Protein AF-W2FUE9-F1 (afdb_monomer)

Mean predicted aligned error: 12.78 Å

pLDDT: mean 76.01, std 13.63, range [38.78, 93.0]

Foldseek 3Di:
DVLLLQLLLVLLLVVLVVDDPVVLVVLLVVVVVVLVVVVVVVVVVVVVVVVVVVVVVVVVVVVDDPPPDDPDDDDDVDPPDDPVVVVVVVVVVVVVVVVVVVVVVLLVVLVVVDPDDPPPDDDCPDPVCVVVVPDDPPDDDCPVVVLVVLLVVVVVVVVPPDDVVLVVLVVVLVVLVVVLDQQCDDVPDQRPPNDDPPDPVVVCSVVVSSVSSVVVLVVVLSVLSVVLSSCVVSVHDDDDLDARSGPCCSVVVSVQSSNLSSSCSNNVNPSVSVVPVVSVVRD

Secondary structure (DSSP, 8-state):
-HHHHHHHHHHHHHHHTTS-HHHHHHHHHHHHHHHHHHHHHHHHHHHHHHHHHHHHHHHHHHS--TT---S-----SS----HHHHHHHHHHHHHHHHHHHHHHHHHHHHHTTSPPP---PPPTT-TTTGGGG---TT---THHHHHHHHHHHHHHHHT-S--HHHHHHHHHHHHHHHHHHHHH--TTS--TT-PPTT-HHHHHHHHHHHHHHHHHHHHHHHHHHHHHHHHHHTT----TT-----HHHHHHHHHHHHHHHHHHHHHT--THHHHHHHHHHH-

Sequence (283 aa):
MEPTTLIGTVFGVMLNHIFPNWLILVLLVTLLSFITYKTILKGNTIQDKEDNLKLALIKSTLKGGPNGGGRGRKWSIYRRFDVEVAARRWLNKTRRRRRVRLIREEDEADFLTLPPLNDRKPTSSDPLLQDQNKRQFGTFSSDDGKQAQRCSAIERREARVFPFEYLWPLALSWLLILVQSILRGGHGAPSAIGIKCNSSTYWLLTLLPLAVPISVSLWMGYRLRLLNRIKVQGNYPFVEGDIHWIKRRVLMFPAVCTTAGVAAGLLGIGGGMVKGPIMLEAG

Structure (mmCIF, N/CA/C/O backbone):
data_AF-W2FUE9-F1
#
_entry.id   AF-W2FUE9-F1
#
loop_
_atom_site.group_PDB
_atom_site.id
_atom_site.type_symbol
_atom_site.label_atom_id
_atom_site.label_alt_id
_atom_site.label_comp_id
_atom_site.label_asym_id
_atom_site.label_entity_id
_atom_site.label_seq_id
_atom_site.pdbx_PDB_ins_code
_atom_site.Cartn_x
_atom_site.Cartn_y
_atom_site.Cartn_z
_atom_site.occupancy
_atom_site.B_iso_or_equiv
_atom_site.auth_seq_id
_atom_site.auth_comp_id
_atom_site.auth_asym_id
_atom_site.auth_atom_id
_atom_site.pdbx_PDB_model_num
ATOM 1 N N . MET A 1 1 ? -1.029 -1.980 -6.017 1.00 70.12 1 MET A N 1
ATOM 2 C CA . MET A 1 1 ? 0.327 -2.159 -5.447 1.00 70.12 1 MET A CA 1
ATOM 3 C C . MET A 1 1 ? 1.199 -3.087 -6.291 1.00 70.12 1 MET A C 1
ATOM 5 O O . MET A 1 1 ? 2.403 -2.890 -6.327 1.00 70.12 1 MET A O 1
ATOM 9 N N . GLU A 1 2 ? 0.622 -4.044 -7.024 1.00 77.06 2 GLU A N 1
ATOM 10 C CA . GLU A 1 2 ? 1.352 -4.861 -8.010 1.00 77.06 2 GLU A CA 1
ATOM 11 C C . GLU A 1 2 ? 2.194 -4.083 -9.047 1.00 77.06 2 GLU A C 1
ATOM 13 O O . GLU A 1 2 ? 3.382 -4.387 -9.173 1.00 77.06 2 GLU A O 1
ATOM 18 N N . PRO A 1 3 ? 1.679 -3.044 -9.741 1.00 78.69 3 PRO A N 1
ATOM 19 C CA . PRO A 1 3 ? 2.462 -2.357 -10.777 1.00 78.69 3 PRO A CA 1
ATOM 20 C C . PRO A 1 3 ? 3.723 -1.663 -10.237 1.00 78.69 3 PRO A C 1
ATOM 22 O O . PRO A 1 3 ? 4.760 -1.646 -10.892 1.00 78.69 3 PRO A O 1
ATOM 25 N N . THR A 1 4 ? 3.672 -1.130 -9.017 1.00 81.44 4 THR A N 1
ATOM 26 C CA . THR A 1 4 ? 4.792 -0.401 -8.400 1.00 81.44 4 THR A CA 1
ATOM 27 C C . THR A 1 4 ? 5.875 -1.344 -7.894 1.00 81.44 4 THR A C 1
ATOM 29 O O . THR A 1 4 ? 7.060 -1.032 -7.973 1.00 81.44 4 THR A O 1
ATOM 32 N N . THR A 1 5 ? 5.492 -2.542 -7.448 1.00 83.06 5 THR A N 1
ATOM 33 C CA . THR A 1 5 ? 6.478 -3.576 -7.121 1.00 83.06 5 THR A CA 1
ATOM 34 C C . THR A 1 5 ? 7.179 -4.134 -8.337 1.00 83.06 5 THR A C 1
ATOM 36 O O . THR A 1 5 ? 8.369 -4.394 -8.238 1.00 83.06 5 THR A O 1
ATOM 39 N N . LEU A 1 6 ? 6.488 -4.261 -9.476 1.00 81.06 6 LEU A N 1
ATOM 40 C CA . LEU A 1 6 ? 7.115 -4.711 -10.719 1.00 81.06 6 LEU A CA 1
ATOM 41 C C . LEU A 1 6 ? 8.229 -3.751 -11.149 1.00 81.06 6 LEU A C 1
ATOM 43 O O . LEU A 1 6 ? 9.346 -4.193 -11.412 1.00 81.06 6 LEU A O 1
ATOM 47 N N . ILE A 1 7 ? 7.966 -2.440 -11.111 1.00 83.19 7 ILE A N 1
ATOM 48 C CA . ILE A 1 7 ? 8.989 -1.411 -11.361 1.00 83.19 7 ILE A CA 1
ATOM 49 C C . ILE A 1 7 ? 10.184 -1.610 -10.431 1.00 83.19 7 ILE A C 1
ATOM 51 O O . ILE A 1 7 ? 11.318 -1.693 -10.896 1.00 83.19 7 ILE A O 1
ATOM 55 N N . GLY A 1 8 ? 9.927 -1.740 -9.126 1.00 82.69 8 GLY A N 1
ATOM 56 C CA . GLY A 1 8 ? 10.981 -1.991 -8.150 1.00 82.69 8 GLY A CA 1
ATOM 57 C C . GLY A 1 8 ? 11.795 -3.238 -8.491 1.00 82.69 8 GLY A C 1
ATOM 58 O O . GLY A 1 8 ? 13.017 -3.170 -8.532 1.00 82.69 8 GLY A O 1
ATOM 59 N N . THR A 1 9 ? 11.140 -4.356 -8.811 1.00 83.69 9 THR A N 1
ATOM 60 C CA . THR A 1 9 ? 11.832 -5.613 -9.133 1.00 83.69 9 THR A CA 1
ATOM 61 C C . THR A 1 9 ? 12.699 -5.506 -10.379 1.00 83.69 9 THR A C 1
ATOM 63 O O . THR A 1 9 ? 13.816 -6.011 -10.359 1.00 83.69 9 THR A O 1
ATOM 66 N N . VAL A 1 10 ? 12.254 -4.794 -11.421 1.00 81.75 10 VAL A N 1
ATOM 67 C CA . VAL A 1 10 ? 13.063 -4.569 -12.631 1.00 81.75 10 VAL A CA 1
ATOM 68 C C . VAL A 1 10 ? 14.346 -3.813 -12.280 1.00 81.75 10 VAL A C 1
ATOM 70 O O . VAL A 1 10 ? 15.433 -4.233 -12.673 1.00 81.75 10 VAL A O 1
ATOM 73 N N . PHE A 1 11 ? 14.246 -2.748 -11.479 1.00 83.88 11 PHE A N 1
ATOM 74 C CA . PHE A 1 11 ? 15.421 -2.024 -10.985 1.00 83.88 11 PHE A CA 1
ATOM 75 C C . PHE A 1 11 ? 16.307 -2.886 -10.073 1.00 83.88 11 PHE A C 1
ATOM 77 O O . PHE A 1 11 ? 17.529 -2.849 -10.199 1.00 83.88 11 PHE A O 1
ATOM 84 N N . GLY A 1 12 ? 15.714 -3.685 -9.184 1.00 82.94 12 GLY A N 1
ATOM 85 C CA . GLY A 1 12 ? 16.436 -4.588 -8.284 1.00 82.94 12 GLY A CA 1
ATOM 86 C C . GLY A 1 12 ? 17.249 -5.648 -9.026 1.00 82.94 12 GLY A C 1
ATOM 87 O O . GLY A 1 12 ? 18.416 -5.861 -8.707 1.00 82.94 12 GLY A O 1
ATOM 88 N N . VAL A 1 13 ? 16.670 -6.249 -10.067 1.00 79.31 13 VAL A N 1
ATOM 89 C CA . VAL A 1 13 ? 17.364 -7.216 -10.931 1.00 79.31 13 VAL A CA 1
ATOM 90 C C . VAL A 1 13 ? 18.509 -6.543 -11.693 1.00 79.31 13 VAL A C 1
ATOM 92 O O . VAL A 1 13 ? 19.591 -7.112 -11.798 1.00 79.31 13 VAL A O 1
ATOM 95 N N . MET A 1 14 ? 18.333 -5.302 -12.165 1.00 78.81 14 MET A N 1
ATOM 96 C CA . MET A 1 14 ? 19.436 -4.548 -12.780 1.00 78.81 14 MET A CA 1
ATOM 97 C C . MET A 1 14 ? 20.577 -4.264 -11.790 1.00 78.81 14 MET A C 1
ATOM 99 O O . MET A 1 14 ? 21.741 -4.336 -12.174 1.00 78.81 14 MET A O 1
ATOM 103 N N . LEU A 1 15 ? 20.263 -3.978 -10.522 1.00 80.00 15 LEU A N 1
ATOM 104 C CA . LEU A 1 15 ? 21.261 -3.769 -9.465 1.00 80.00 15 LEU A CA 1
ATOM 105 C C . LEU A 1 15 ? 21.985 -5.056 -9.058 1.00 80.00 15 LEU A C 1
ATOM 107 O O . LEU A 1 15 ? 23.145 -4.983 -8.657 1.00 80.00 15 LEU A O 1
ATOM 111 N N . ASN A 1 16 ? 21.344 -6.221 -9.192 1.00 78.62 16 ASN A N 1
ATOM 112 C CA . ASN A 1 16 ? 21.978 -7.517 -8.934 1.00 78.62 16 ASN A CA 1
ATOM 113 C C . ASN A 1 16 ? 23.240 -7.692 -9.797 1.00 78.62 16 ASN A C 1
ATOM 115 O O . ASN A 1 16 ? 24.268 -8.137 -9.305 1.00 78.62 16 ASN A O 1
ATOM 119 N N . HIS A 1 17 ? 23.214 -7.200 -11.038 1.00 71.00 17 HIS A N 1
ATOM 120 C CA . HIS A 1 17 ? 24.376 -7.233 -11.926 1.00 71.00 17 HIS A CA 1
ATOM 121 C C . HIS A 1 17 ? 25.525 -6.294 -11.522 1.00 71.00 17 HIS A C 1
ATOM 123 O O . HIS A 1 17 ? 26.642 -6.471 -12.001 1.00 71.00 17 HIS A O 1
ATOM 129 N N . ILE A 1 18 ? 25.266 -5.282 -10.689 1.00 80.88 18 ILE A N 1
ATOM 130 C CA . ILE A 1 18 ? 26.263 -4.282 -10.274 1.00 80.88 18 ILE A CA 1
ATOM 131 C C . ILE A 1 18 ? 26.909 -4.678 -8.938 1.00 80.88 18 ILE A C 1
ATOM 133 O O . ILE A 1 18 ? 28.068 -4.344 -8.688 1.00 80.88 18 ILE A O 1
ATOM 137 N N . PHE A 1 19 ? 26.180 -5.388 -8.072 1.00 81.75 19 PHE A N 1
ATOM 138 C CA . PHE A 1 19 ? 26.656 -5.742 -6.738 1.00 81.75 19 PHE A CA 1
ATOM 139 C C . PHE A 1 19 ? 27.361 -7.106 -6.687 1.00 81.75 19 PHE A C 1
ATOM 141 O O . PHE A 1 19 ? 26.906 -8.065 -7.304 1.00 81.75 19 PHE A O 1
ATOM 148 N N . PRO A 1 20 ? 28.448 -7.240 -5.901 1.00 84.81 20 PRO A N 1
ATOM 149 C CA . PRO A 1 20 ? 29.115 -8.523 -5.722 1.00 84.81 20 PRO A CA 1
ATOM 150 C C . PRO A 1 20 ? 28.225 -9.509 -4.952 1.00 84.81 20 PRO A C 1
ATOM 152 O O . PRO A 1 20 ? 27.553 -9.139 -3.987 1.00 84.81 20 PRO A O 1
ATOM 155 N N . ASN A 1 21 ? 28.288 -10.793 -5.319 1.00 79.00 21 ASN A N 1
ATOM 156 C CA . ASN A 1 21 ? 27.426 -11.855 -4.773 1.00 79.00 21 ASN A CA 1
ATOM 157 C C . ASN A 1 21 ? 27.422 -11.932 -3.234 1.00 79.00 21 ASN A C 1
ATOM 159 O O . ASN A 1 21 ? 26.381 -12.165 -2.623 1.00 79.00 21 ASN A O 1
ATOM 163 N N . TRP A 1 22 ? 28.570 -11.699 -2.591 1.00 86.69 22 TRP A N 1
ATOM 164 C CA . TRP A 1 22 ? 28.689 -11.726 -1.129 1.00 86.69 22 TRP A CA 1
ATOM 165 C C . TRP A 1 22 ? 27.882 -10.610 -0.455 1.00 86.69 22 TRP A C 1
ATOM 167 O O . TRP A 1 22 ? 27.295 -10.832 0.602 1.00 86.69 22 TRP A O 1
ATOM 177 N N . LEU A 1 23 ? 27.795 -9.432 -1.081 1.00 83.12 23 LEU A N 1
ATOM 178 C CA . LEU A 1 23 ? 27.002 -8.317 -0.566 1.00 83.12 23 LEU A CA 1
ATOM 179 C C . LEU A 1 23 ? 25.504 -8.637 -0.627 1.00 83.12 23 LEU A C 1
ATOM 181 O O . LEU A 1 23 ? 24.781 -8.358 0.326 1.00 83.12 23 LEU A O 1
ATOM 185 N N . ILE A 1 24 ? 25.050 -9.269 -1.714 1.00 83.50 24 ILE A N 1
ATOM 186 C CA . ILE A 1 24 ? 23.655 -9.703 -1.875 1.00 83.50 24 ILE A CA 1
ATOM 187 C C . ILE A 1 24 ? 23.301 -10.748 -0.810 1.00 83.50 24 ILE A C 1
ATOM 189 O O . ILE A 1 24 ? 22.246 -10.648 -0.190 1.00 83.50 24 ILE A O 1
ATOM 193 N N . LEU A 1 25 ? 24.197 -11.703 -0.538 1.00 81.69 25 LEU A N 1
ATOM 194 C CA . LEU A 1 25 ? 23.992 -12.719 0.498 1.00 81.69 25 LEU A CA 1
ATOM 195 C C . LEU A 1 25 ? 23.909 -12.098 1.900 1.00 81.69 25 LEU A C 1
ATOM 197 O O . LEU A 1 25 ? 22.994 -12.420 2.656 1.00 81.69 25 LEU A O 1
ATOM 201 N N . VAL A 1 26 ? 24.805 -11.169 2.246 1.00 87.06 26 VAL A N 1
ATOM 202 C CA . VAL A 1 26 ? 24.737 -10.453 3.534 1.00 87.06 26 VAL A CA 1
ATOM 203 C C . VAL A 1 26 ? 23.443 -9.635 3.640 1.00 87.06 26 VAL A C 1
ATOM 205 O O . VAL A 1 26 ? 22.779 -9.659 4.679 1.00 87.06 26 VAL A O 1
ATOM 208 N N . LEU A 1 27 ? 23.030 -8.958 2.565 1.00 84.31 27 LEU A N 1
ATOM 209 C CA . LEU A 1 27 ? 21.775 -8.201 2.523 1.00 84.31 27 LEU A CA 1
ATOM 210 C C . LEU A 1 27 ? 20.548 -9.121 2.670 1.00 84.31 27 LEU A C 1
ATOM 212 O O . LEU A 1 27 ? 19.597 -8.776 3.368 1.00 84.31 27 LEU A O 1
ATOM 216 N N . LEU A 1 28 ? 20.592 -10.316 2.074 1.00 83.12 28 LEU A N 1
ATOM 217 C CA . LEU A 1 28 ? 19.554 -11.339 2.199 1.00 83.12 28 LEU A CA 1
ATOM 218 C C . LEU A 1 28 ? 19.423 -11.812 3.648 1.00 83.12 28 LEU A C 1
ATOM 220 O O . LEU A 1 28 ? 18.333 -11.786 4.217 1.00 83.12 28 LEU A O 1
ATOM 224 N N . VAL A 1 29 ? 20.540 -12.220 4.255 1.00 87.00 29 VAL A N 1
ATOM 225 C CA . VAL A 1 29 ? 20.571 -12.756 5.622 1.00 87.00 29 VAL A CA 1
ATOM 226 C C . VAL A 1 29 ? 20.143 -11.693 6.637 1.00 87.00 29 VAL A C 1
ATOM 228 O O . VAL A 1 29 ? 19.350 -11.986 7.532 1.00 87.00 29 VAL A O 1
ATOM 231 N N . THR A 1 30 ? 20.601 -10.448 6.484 1.00 86.81 30 THR A N 1
ATOM 232 C CA . THR A 1 30 ? 20.206 -9.342 7.376 1.00 86.81 30 THR A CA 1
ATOM 233 C C . THR A 1 30 ? 18.719 -9.007 7.252 1.00 86.81 30 THR A C 1
ATOM 235 O O . THR A 1 30 ? 18.044 -8.862 8.273 1.00 86.81 30 THR A O 1
ATOM 238 N N . LEU A 1 31 ? 18.174 -8.955 6.032 1.00 84.12 31 LEU A N 1
ATOM 239 C CA . LEU A 1 31 ? 16.753 -8.692 5.794 1.00 84.12 31 LEU A CA 1
ATOM 240 C C . LEU A 1 31 ? 15.861 -9.823 6.326 1.00 84.12 31 LEU A C 1
ATOM 242 O O . LEU A 1 31 ? 14.870 -9.548 7.004 1.00 84.12 31 LEU A O 1
ATOM 246 N N . LEU A 1 32 ? 16.224 -11.086 6.084 1.00 82.31 32 LEU A N 1
ATOM 247 C CA . LEU A 1 32 ? 15.487 -12.238 6.613 1.00 82.31 32 LEU A CA 1
ATOM 248 C C . LEU A 1 32 ? 15.535 -12.291 8.143 1.00 82.31 32 LEU A C 1
ATOM 250 O O . LEU A 1 32 ? 14.502 -12.523 8.772 1.00 82.31 32 LEU A O 1
ATOM 254 N N . SER A 1 33 ? 16.692 -12.013 8.747 1.00 86.69 33 SER A N 1
ATOM 255 C CA . SER A 1 33 ? 16.831 -11.934 10.204 1.00 86.69 33 SER A CA 1
ATOM 256 C C . SER A 1 33 ? 15.950 -10.825 10.790 1.00 86.69 33 SER A C 1
ATOM 258 O O . SER A 1 33 ? 15.174 -11.070 11.715 1.00 86.69 33 SER A O 1
ATOM 260 N N . PHE A 1 34 ? 15.963 -9.630 10.190 1.00 86.50 34 PHE A N 1
ATOM 261 C CA . PHE A 1 34 ? 15.129 -8.509 10.626 1.00 86.50 34 PHE A CA 1
ATOM 262 C C . PHE A 1 34 ? 13.624 -8.803 10.510 1.00 86.50 34 PHE A C 1
ATOM 264 O O . PHE A 1 34 ? 12.871 -8.551 11.454 1.00 86.50 34 PHE A O 1
ATOM 271 N N . ILE A 1 35 ? 13.171 -9.362 9.380 1.00 82.62 35 ILE A N 1
ATOM 272 C CA . ILE A 1 35 ? 11.759 -9.731 9.185 1.00 82.62 35 ILE A CA 1
ATOM 273 C C . ILE A 1 35 ? 11.344 -10.808 10.188 1.00 82.62 35 ILE A C 1
ATOM 275 O O . ILE A 1 35 ? 10.267 -10.702 10.781 1.00 82.62 35 ILE A O 1
ATOM 279 N N . THR A 1 36 ? 12.192 -11.813 10.412 1.00 83.75 36 THR A N 1
ATOM 280 C CA . THR A 1 36 ? 11.924 -12.898 11.367 1.00 83.75 36 THR A CA 1
ATOM 281 C C . THR A 1 36 ? 11.819 -12.350 12.785 1.00 83.75 36 THR A C 1
ATOM 283 O O . THR A 1 36 ? 10.834 -12.611 13.474 1.00 83.75 36 THR A O 1
ATOM 286 N N . TYR A 1 37 ? 12.761 -11.497 13.189 1.00 86.81 37 TYR A N 1
ATOM 287 C CA . TYR A 1 37 ? 12.741 -10.829 14.487 1.00 86.81 37 TYR A CA 1
ATOM 288 C C . TYR A 1 37 ? 11.469 -9.991 14.684 1.00 86.81 37 TYR A C 1
ATOM 290 O O . TYR A 1 37 ? 10.762 -10.163 15.679 1.00 86.81 37 TYR A O 1
ATOM 298 N N . LYS A 1 38 ? 11.113 -9.140 13.708 1.00 82.31 38 LYS A N 1
ATOM 299 C CA . LYS A 1 38 ? 9.885 -8.326 13.770 1.00 82.31 38 LYS A CA 1
ATOM 300 C C . LYS A 1 38 ? 8.629 -9.204 13.840 1.00 82.31 38 LYS A C 1
ATOM 302 O O . LYS A 1 38 ? 7.698 -8.880 14.578 1.00 82.31 38 LYS A O 1
ATOM 307 N N . THR A 1 39 ? 8.602 -10.308 13.093 1.00 82.31 39 THR A N 1
ATOM 308 C CA . THR A 1 39 ? 7.481 -11.262 13.076 1.00 82.31 39 THR A CA 1
ATOM 309 C C . THR A 1 39 ? 7.307 -11.943 14.429 1.00 82.31 39 THR A C 1
ATOM 311 O O . THR A 1 39 ? 6.189 -11.972 14.937 1.00 82.31 39 THR A O 1
ATOM 314 N N . ILE A 1 40 ? 8.393 -12.410 15.050 1.00 86.69 40 ILE A N 1
ATOM 315 C CA . ILE A 1 40 ? 8.357 -13.046 16.376 1.00 86.69 40 ILE A CA 1
ATOM 316 C C . ILE A 1 40 ? 7.883 -12.052 17.439 1.00 86.69 40 ILE A C 1
ATOM 318 O O . ILE A 1 40 ? 6.972 -12.361 18.203 1.00 86.69 40 ILE A O 1
ATOM 322 N N . LEU A 1 41 ? 8.423 -10.828 17.449 1.00 85.62 41 LEU A N 1
ATOM 323 C CA . LEU A 1 41 ? 7.980 -9.795 18.389 1.00 85.62 41 LEU A CA 1
ATOM 324 C C . LEU A 1 41 ? 6.482 -9.506 18.255 1.00 85.62 41 LEU A C 1
ATOM 326 O O . LEU A 1 41 ? 5.760 -9.475 19.252 1.00 85.62 41 LEU A O 1
ATOM 330 N N . LYS A 1 42 ? 5.997 -9.307 17.023 1.00 81.81 42 LYS A N 1
ATOM 331 C CA . LYS A 1 42 ? 4.574 -9.043 16.782 1.00 81.81 42 LYS A CA 1
ATOM 332 C C . LYS A 1 42 ? 3.722 -10.254 17.175 1.00 81.81 42 LYS A C 1
ATOM 334 O O . LYS A 1 42 ? 2.685 -10.053 17.804 1.00 81.81 42 LYS A O 1
ATOM 339 N N . GLY A 1 43 ? 4.183 -11.471 16.882 1.00 86.06 43 GLY A N 1
ATOM 340 C CA . GLY A 1 43 ? 3.553 -12.724 17.303 1.00 86.06 43 GLY A CA 1
ATOM 341 C C . GLY A 1 43 ? 3.343 -12.788 18.815 1.00 86.06 43 GLY A C 1
ATOM 342 O O . GLY A 1 43 ? 2.207 -12.944 19.258 1.00 86.06 43 GLY A O 1
ATOM 343 N N . ASN A 1 44 ? 4.390 -12.521 19.599 1.00 88.56 44 ASN A N 1
ATOM 344 C CA . ASN A 1 44 ? 4.308 -12.507 21.063 1.00 88.56 44 ASN A CA 1
ATOM 345 C C . ASN A 1 44 ? 3.270 -11.488 21.562 1.00 88.56 44 ASN A C 1
ATOM 347 O O . ASN A 1 44 ? 2.405 -11.821 22.366 1.00 88.56 44 ASN A O 1
ATOM 351 N N . THR A 1 45 ? 3.265 -10.267 21.009 1.00 87.75 45 THR A N 1
ATOM 352 C CA . THR A 1 45 ? 2.287 -9.242 21.429 1.00 87.75 45 THR A CA 1
ATOM 353 C C . THR A 1 45 ? 0.836 -9.588 21.094 1.00 87.75 45 THR A C 1
ATOM 355 O O . THR A 1 45 ? -0.081 -9.049 21.717 1.00 87.75 45 THR A O 1
ATOM 358 N N . ILE A 1 46 ? 0.600 -10.404 20.063 1.00 87.12 46 ILE A N 1
ATOM 359 C CA . ILE A 1 46 ? -0.743 -10.867 19.694 1.00 87.12 46 ILE A CA 1
ATOM 360 C C . ILE A 1 46 ? -1.169 -11.969 20.659 1.00 87.12 46 ILE A C 1
ATOM 362 O O . ILE A 1 46 ? -2.268 -11.894 21.206 1.00 87.12 46 ILE A O 1
ATOM 366 N N . GLN A 1 47 ? -0.275 -12.913 20.939 1.00 89.50 47 GLN A N 1
ATOM 367 C CA . GLN A 1 47 ? -0.527 -13.994 21.882 1.00 89.50 47 GLN A CA 1
ATOM 368 C C . GLN A 1 47 ? -0.839 -13.462 23.290 1.00 89.50 47 GLN A C 1
ATOM 370 O O . GLN A 1 47 ? -1.858 -13.835 23.867 1.00 89.50 47 GLN A O 1
ATOM 375 N N . ASP A 1 48 ? -0.079 -12.477 23.781 1.00 90.62 48 ASP A N 1
ATOM 376 C CA . ASP A 1 48 ? -0.349 -11.831 25.073 1.00 90.62 48 ASP A CA 1
ATOM 377 C C . ASP A 1 48 ? -1.758 -11.216 25.138 1.00 90.62 48 ASP A C 1
ATOM 379 O O . ASP A 1 48 ? -2.420 -11.218 26.182 1.00 90.62 48 ASP A O 1
ATOM 383 N N . LYS A 1 49 ? -2.250 -10.655 24.026 1.00 87.12 49 LYS A N 1
ATOM 384 C CA . LYS A 1 49 ? -3.607 -10.091 23.957 1.00 87.12 49 LYS A CA 1
ATOM 385 C C . LYS A 1 49 ? -4.660 -11.191 23.990 1.00 87.12 49 LYS A C 1
ATOM 387 O O . LYS A 1 49 ? -5.658 -11.030 24.691 1.00 87.12 49 LYS A O 1
ATOM 392 N N . GLU A 1 50 ? -4.451 -12.280 23.257 1.00 89.44 50 GLU A N 1
ATOM 393 C CA . GLU A 1 50 ? -5.358 -13.429 23.256 1.00 89.44 50 GLU A CA 1
ATOM 394 C C . GLU A 1 50 ? -5.444 -14.085 24.634 1.00 89.44 50 GLU A C 1
ATOM 396 O O . GLU A 1 50 ? -6.547 -14.369 25.104 1.00 89.44 50 GLU A O 1
ATOM 401 N N . ASP A 1 51 ? -4.313 -14.257 25.316 1.00 90.69 51 ASP A N 1
ATOM 402 C CA . ASP A 1 51 ? -4.263 -14.867 26.645 1.00 90.69 51 ASP A CA 1
ATOM 403 C C . ASP A 1 51 ? -4.963 -13.985 27.684 1.00 90.69 51 ASP A C 1
ATOM 405 O O . ASP A 1 51 ? -5.800 -14.465 28.452 1.00 90.69 51 ASP A O 1
ATOM 409 N N . ASN A 1 52 ? -4.742 -12.667 27.642 1.00 88.88 52 ASN A N 1
ATOM 410 C CA . ASN A 1 52 ? -5.471 -11.720 28.489 1.00 88.88 52 ASN A CA 1
ATOM 411 C C . ASN A 1 52 ? -6.986 -11.727 28.223 1.00 88.88 52 ASN A C 1
ATOM 413 O O . ASN A 1 52 ? -7.782 -11.632 29.164 1.00 88.88 52 ASN A O 1
ATOM 417 N N . LEU A 1 53 ? -7.405 -11.846 26.959 1.00 87.62 53 LEU A N 1
ATOM 418 C CA . LEU A 1 53 ? -8.819 -11.945 26.590 1.00 87.62 53 LEU A CA 1
ATOM 419 C C . LEU A 1 53 ? -9.440 -13.255 27.087 1.00 87.62 53 LEU A C 1
ATOM 421 O O . LEU A 1 53 ? -10.521 -13.220 27.682 1.00 87.62 53 LEU A O 1
ATOM 425 N N . LYS A 1 54 ? -8.751 -14.390 26.915 1.00 87.50 54 LYS A N 1
ATOM 426 C CA . LYS A 1 54 ? -9.182 -15.699 27.434 1.00 87.50 54 LYS A CA 1
ATOM 427 C C . LYS A 1 54 ? -9.317 -15.661 28.953 1.00 87.50 54 LYS A C 1
ATOM 429 O O . LYS A 1 54 ? -10.362 -16.043 29.474 1.00 87.50 54 LYS A O 1
ATOM 434 N N . LEU A 1 55 ? -8.329 -15.119 29.667 1.00 87.94 55 LEU A N 1
ATOM 435 C CA . LEU A 1 55 ? -8.385 -14.960 31.124 1.00 87.94 55 LEU A CA 1
ATOM 436 C C . LEU A 1 55 ? -9.543 -14.060 31.569 1.00 87.94 55 LEU A C 1
ATOM 438 O O . LEU A 1 55 ? -10.231 -14.374 32.543 1.00 87.94 55 LEU A O 1
ATOM 442 N N . ALA A 1 56 ? -9.802 -12.959 30.858 1.00 85.06 56 ALA A N 1
ATOM 443 C CA . ALA A 1 56 ? -10.942 -12.092 31.146 1.00 85.06 56 ALA A CA 1
ATOM 444 C C . ALA A 1 56 ? -12.290 -12.812 30.944 1.00 85.06 56 ALA A C 1
ATOM 446 O O . ALA A 1 56 ? -13.214 -12.598 31.734 1.00 85.06 56 ALA A O 1
ATOM 447 N N . LEU A 1 57 ? -12.388 -13.682 29.934 1.00 84.12 57 LEU A N 1
ATOM 448 C CA . LEU A 1 57 ? -13.572 -14.493 29.632 1.00 84.12 57 LEU A CA 1
ATOM 449 C C . LEU A 1 57 ? -13.761 -15.630 30.657 1.00 84.12 57 LEU A C 1
ATOM 451 O O . LEU A 1 57 ? -14.863 -15.856 31.154 1.00 84.12 57 LEU A O 1
ATOM 455 N N . ILE A 1 58 ? -12.683 -16.289 31.083 1.00 81.62 58 ILE A N 1
ATOM 456 C CA . ILE A 1 58 ? -12.721 -17.277 32.176 1.00 81.62 58 ILE A CA 1
ATOM 457 C C . ILE A 1 58 ? -13.141 -16.597 33.487 1.00 81.62 58 ILE A C 1
ATOM 459 O O . ILE A 1 58 ? -14.013 -17.074 34.209 1.00 81.62 58 ILE A O 1
ATOM 463 N N . LYS A 1 59 ? -12.599 -15.412 33.782 1.00 79.31 59 LYS A N 1
ATOM 464 C CA . LYS A 1 59 ? -12.998 -14.645 34.967 1.00 79.31 59 LYS A CA 1
ATOM 465 C C . LYS A 1 59 ? -14.464 -14.213 34.909 1.00 79.31 59 LYS A C 1
ATOM 467 O O . LYS A 1 59 ? -15.108 -14.168 35.954 1.00 79.31 59 LYS A O 1
ATOM 472 N N . SER A 1 60 ? -14.996 -13.873 33.733 1.00 75.19 60 SER A N 1
ATOM 473 C CA . SER A 1 60 ? -16.407 -13.495 33.588 1.00 75.19 60 SER A CA 1
ATOM 474 C C . SER A 1 60 ? -17.356 -14.692 33.676 1.00 75.19 60 SER A C 1
ATOM 476 O O . SER A 1 60 ? -18.444 -14.535 34.220 1.00 75.19 60 SER A O 1
ATOM 478 N N . THR A 1 61 ? -16.943 -15.876 33.218 1.00 72.62 61 THR A N 1
ATOM 479 C CA . THR A 1 61 ? -17.724 -17.122 33.346 1.00 72.62 61 THR A CA 1
ATOM 480 C C . THR A 1 61 ? -17.722 -17.667 34.777 1.00 72.62 61 THR A C 1
ATOM 482 O O . THR A 1 61 ? -18.771 -18.071 35.271 1.00 72.62 61 THR A O 1
ATOM 485 N N . LEU A 1 62 ? -16.589 -17.597 35.488 1.00 69.56 62 LEU A N 1
ATOM 486 C CA . LEU A 1 62 ? -16.487 -17.993 36.902 1.00 69.56 62 LEU A CA 1
ATOM 487 C C . LEU A 1 62 ? -17.206 -17.022 37.849 1.00 69.56 62 LEU A C 1
ATOM 489 O O . LEU A 1 62 ? -17.721 -17.416 38.897 1.00 69.56 62 LEU A O 1
ATOM 493 N N . LYS A 1 63 ? -17.262 -15.734 37.495 1.00 62.72 63 LYS A N 1
ATOM 494 C CA . LYS A 1 63 ? -18.019 -14.720 38.234 1.00 62.72 63 LYS A CA 1
ATOM 495 C C . LYS A 1 63 ? -19.490 -14.848 37.835 1.00 62.72 63 LYS A C 1
ATOM 497 O O . LYS A 1 63 ? -19.966 -14.078 37.010 1.00 62.72 63 LYS A O 1
ATOM 502 N N . GLY A 1 64 ? -20.160 -15.857 38.398 1.00 51.78 64 GLY A N 1
ATOM 503 C CA . GLY A 1 64 ? -21.530 -16.264 38.075 1.00 51.78 64 GLY A CA 1
ATOM 504 C C . GLY A 1 64 ? -22.473 -15.101 37.751 1.00 51.78 64 GLY A C 1
ATOM 505 O O . GLY A 1 64 ? -22.406 -14.031 38.365 1.00 51.78 64 GLY A O 1
ATOM 506 N N . GLY A 1 65 ? -23.335 -15.323 36.753 1.00 57.34 65 GLY A N 1
ATOM 507 C CA . GLY A 1 65 ? -24.261 -14.323 36.226 1.00 57.34 65 GLY A CA 1
ATOM 508 C C . GLY A 1 65 ? -25.167 -13.691 37.295 1.00 57.34 65 GLY A C 1
ATOM 509 O O . GLY A 1 65 ? -25.186 -14.132 38.443 1.00 57.34 65 GLY A O 1
ATOM 510 N N . PRO A 1 66 ? -25.963 -12.669 36.933 1.00 55.81 66 PRO A N 1
ATOM 511 C CA . PRO A 1 66 ? -26.819 -11.921 37.864 1.00 55.81 66 PRO A CA 1
ATOM 512 C C . PRO A 1 66 ? -27.703 -12.787 38.779 1.00 55.81 66 PRO A C 1
ATOM 514 O O . PRO A 1 66 ? -28.050 -12.345 39.869 1.00 55.81 66 PRO A O 1
ATOM 517 N N . ASN A 1 67 ? -27.996 -14.023 38.358 1.00 51.66 67 ASN A N 1
ATOM 518 C CA . ASN A 1 67 ? -28.857 -14.983 39.047 1.00 51.66 67 ASN A CA 1
ATOM 519 C C . ASN A 1 67 ? -28.095 -16.151 39.719 1.00 51.66 67 ASN A C 1
ATOM 521 O O . ASN A 1 67 ? -28.719 -17.105 40.172 1.00 51.66 67 ASN A O 1
ATOM 525 N N . GLY A 1 68 ? -26.759 -16.105 39.803 1.00 51.28 68 GLY A N 1
ATOM 526 C CA . GLY A 1 68 ? -25.959 -17.083 40.548 1.00 51.28 68 GLY A CA 1
ATOM 527 C C . GLY A 1 68 ? -26.105 -16.871 42.057 1.00 51.28 68 GLY A C 1
ATOM 528 O O . GLY A 1 68 ? -25.447 -16.004 42.634 1.00 51.28 68 GLY A O 1
ATOM 529 N N . GLY A 1 69 ? -27.009 -17.631 42.677 1.00 45.78 69 GLY A N 1
ATOM 530 C CA . GLY A 1 69 ? -27.395 -17.528 44.083 1.00 45.78 69 GLY A CA 1
ATOM 531 C C . GLY A 1 69 ? -26.254 -17.793 45.067 1.00 45.78 69 GLY A C 1
ATOM 532 O O . GLY A 1 69 ? -26.022 -18.923 45.476 1.00 45.78 69 GLY A O 1
ATOM 533 N N . GLY A 1 70 ? -25.592 -16.728 45.515 1.00 47.06 70 GLY A N 1
ATOM 534 C CA . GLY A 1 70 ? -24.863 -16.696 46.782 1.00 47.06 70 GLY A CA 1
ATOM 535 C C . GLY A 1 70 ? -25.717 -15.985 47.827 1.00 47.06 70 GLY A C 1
ATOM 536 O O . GLY A 1 70 ? -25.974 -14.786 47.693 1.00 47.06 70 GLY A O 1
ATOM 537 N N . ARG A 1 71 ? -26.187 -16.720 48.843 1.00 50.94 71 ARG A N 1
ATOM 538 C CA . ARG A 1 71 ? -26.938 -16.177 49.987 1.00 50.94 71 ARG A CA 1
ATOM 539 C C . ARG A 1 71 ? -26.135 -15.056 50.657 1.00 50.94 71 ARG A C 1
ATOM 541 O O . ARG A 1 71 ? -25.020 -15.279 51.112 1.00 50.94 71 ARG A O 1
ATOM 548 N N . GLY A 1 72 ? -26.741 -13.870 50.736 1.00 50.94 72 GLY A N 1
ATOM 549 C CA . GLY A 1 72 ? -26.247 -12.732 51.514 1.00 50.94 72 GLY A CA 1
ATOM 550 C C . GLY A 1 72 ? -25.773 -11.553 50.664 1.00 50.94 72 GLY A C 1
ATOM 551 O O . GLY A 1 72 ? -24.578 -11.287 50.573 1.00 50.94 72 GLY A O 1
ATOM 552 N N . ARG A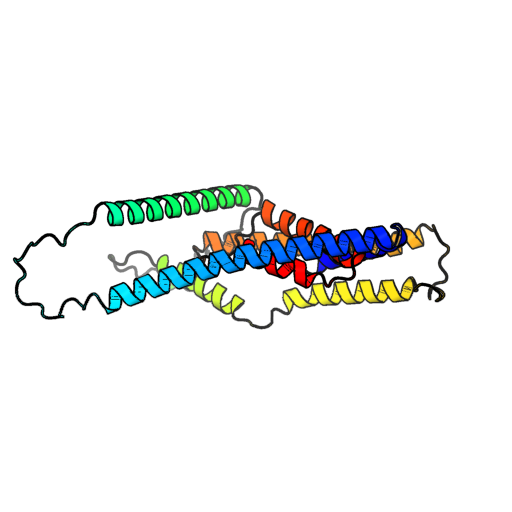 1 73 ? -26.695 -10.788 50.064 1.00 49.81 73 ARG A N 1
ATOM 553 C CA . ARG A 1 73 ? -26.356 -9.482 49.482 1.00 49.81 73 ARG A CA 1
ATOM 554 C C . ARG A 1 73 ? -27.329 -8.417 49.982 1.00 49.81 73 ARG A C 1
ATOM 556 O O . ARG A 1 73 ? -28.496 -8.409 49.612 1.00 49.81 73 ARG A O 1
ATOM 563 N N . LYS A 1 74 ? -26.822 -7.522 50.838 1.00 44.41 74 LYS A N 1
ATOM 564 C CA . LYS A 1 74 ? -27.459 -6.237 51.149 1.00 44.41 74 LYS A CA 1
ATOM 565 C C . LYS A 1 74 ? -27.681 -5.492 49.830 1.00 44.41 74 LYS A C 1
ATOM 567 O O . LYS A 1 74 ? -26.752 -5.366 49.030 1.00 44.41 74 LYS A O 1
ATOM 572 N N . TRP A 1 75 ? -28.905 -5.031 49.610 1.00 38.78 75 TRP A N 1
ATOM 573 C CA . TRP A 1 75 ? -29.297 -4.239 48.451 1.00 38.78 75 TRP A CA 1
ATOM 574 C C . TRP A 1 75 ? -28.600 -2.874 48.503 1.00 38.78 75 TRP A C 1
ATOM 576 O O . TRP A 1 75 ? -29.097 -1.947 49.132 1.00 38.78 75 TRP A O 1
ATOM 586 N N . SER A 1 76 ? -27.434 -2.730 47.864 1.00 52.69 76 SER A N 1
ATOM 587 C CA . SER A 1 76 ? -26.952 -1.403 47.477 1.00 52.69 76 SER A CA 1
ATOM 588 C C . SER A 1 76 ? -27.500 -1.091 46.088 1.00 52.69 76 SER A C 1
ATOM 590 O O . SER A 1 76 ? -27.123 -1.719 45.101 1.00 52.69 76 SER A O 1
ATOM 592 N N . ILE A 1 77 ? -28.400 -0.110 46.020 1.00 59.41 77 ILE A N 1
ATOM 593 C CA . ILE A 1 77 ? -28.981 0.430 44.777 1.00 59.41 77 ILE A CA 1
ATOM 594 C C . ILE A 1 77 ? -27.880 0.902 43.807 1.00 59.41 77 ILE A C 1
ATOM 596 O O . ILE A 1 77 ? -28.030 0.825 42.589 1.00 59.41 77 ILE A O 1
ATOM 600 N N . TYR A 1 78 ? -26.718 1.291 44.335 1.00 54.06 78 TYR A N 1
ATOM 601 C CA . TYR A 1 78 ? -25.527 1.553 43.542 1.00 54.06 78 TYR A CA 1
ATOM 602 C C . TYR A 1 78 ? -24.760 0.256 43.278 1.00 54.06 78 TYR A C 1
ATOM 604 O O . TYR A 1 78 ? -24.125 -0.319 44.167 1.00 54.06 78 TYR A O 1
ATOM 612 N N . ARG A 1 79 ? -24.796 -0.200 42.022 1.00 58.78 79 ARG A N 1
ATOM 613 C CA . ARG A 1 79 ? -23.859 -1.196 41.488 1.00 58.78 79 ARG A CA 1
ATOM 614 C C . ARG A 1 79 ? -22.448 -0.658 41.735 1.00 58.78 79 ARG A C 1
ATOM 616 O O . ARG A 1 79 ? -22.126 0.398 41.206 1.00 58.78 79 ARG A O 1
ATOM 623 N N . ARG A 1 80 ? -21.651 -1.350 42.562 1.00 61.78 80 ARG A N 1
ATOM 624 C CA . ARG A 1 80 ? -20.277 -0.976 42.952 1.00 61.78 80 ARG A CA 1
ATOM 625 C C . ARG A 1 80 ? -19.535 -0.368 41.745 1.00 61.78 80 ARG A C 1
ATOM 627 O O . ARG A 1 80 ? -19.247 -1.077 40.781 1.00 61.78 80 ARG A O 1
ATOM 634 N N . PHE A 1 81 ? -19.347 0.952 41.752 1.00 65.50 81 PHE A N 1
ATOM 635 C CA . PHE A 1 81 ? -18.762 1.694 40.639 1.00 65.50 81 PHE A CA 1
ATOM 636 C C . PHE A 1 81 ? -17.244 1.641 40.786 1.00 65.50 81 PHE A C 1
ATOM 638 O O . PHE A 1 81 ? -16.669 2.380 41.579 1.00 65.50 81 PHE A O 1
ATOM 645 N N . ASP A 1 82 ? -16.598 0.730 40.059 1.00 77.94 82 ASP A N 1
ATOM 646 C CA . ASP A 1 82 ? -15.137 0.681 40.014 1.00 77.94 82 ASP A CA 1
ATOM 647 C C . ASP A 1 82 ? -14.613 1.914 39.270 1.00 77.94 82 ASP A C 1
ATOM 649 O O . ASP A 1 82 ? -14.652 1.982 38.034 1.00 77.94 82 ASP A O 1
ATOM 653 N N . VAL A 1 83 ? -14.107 2.886 40.032 1.00 83.19 83 VAL A N 1
ATOM 654 C CA . VAL A 1 83 ? -13.548 4.147 39.518 1.00 83.19 83 VAL A CA 1
ATOM 655 C C . VAL A 1 83 ? -12.437 3.876 38.503 1.00 83.19 83 VAL A C 1
ATOM 657 O O . VAL A 1 83 ? -12.385 4.526 37.462 1.00 83.19 83 VAL A O 1
ATOM 660 N N . GLU A 1 84 ? -11.610 2.851 38.724 1.00 83.44 84 GLU A N 1
ATOM 661 C CA . GLU A 1 84 ? -10.567 2.450 37.773 1.00 83.44 84 GLU A CA 1
ATOM 662 C C . GLU A 1 84 ? -11.121 1.958 36.431 1.00 83.44 84 GLU A C 1
ATOM 664 O O . GLU A 1 84 ? -10.568 2.258 35.369 1.00 83.44 84 GLU A O 1
ATOM 669 N N . VAL A 1 85 ? -12.208 1.182 36.455 1.00 82.94 85 VAL A N 1
ATOM 670 C CA . VAL A 1 85 ? -12.839 0.651 35.239 1.00 82.94 85 VAL A CA 1
ATOM 671 C C . VAL A 1 85 ? -13.510 1.788 34.476 1.00 82.94 85 VAL A C 1
ATOM 673 O O . VAL A 1 85 ? -13.401 1.860 33.247 1.00 82.94 85 VAL A O 1
ATOM 676 N N . ALA A 1 86 ? -14.163 2.704 35.191 1.00 85.75 86 ALA A N 1
ATOM 677 C CA . ALA A 1 86 ? -14.739 3.908 34.610 1.00 85.75 86 ALA A CA 1
ATOM 678 C C . ALA A 1 86 ? -13.661 4.814 33.993 1.00 85.75 86 ALA A C 1
ATOM 680 O O . ALA A 1 86 ? -13.819 5.237 32.847 1.00 85.75 86 ALA A O 1
ATOM 681 N N . ALA A 1 87 ? -12.539 5.029 34.688 1.00 89.75 87 ALA A N 1
ATOM 682 C CA . ALA A 1 87 ? -11.406 5.811 34.200 1.00 89.75 87 ALA A CA 1
ATOM 683 C C . ALA A 1 87 ? -10.785 5.192 32.939 1.00 89.75 87 ALA A C 1
ATOM 685 O O . ALA A 1 87 ? -10.599 5.891 31.942 1.00 89.75 87 ALA A O 1
ATOM 686 N N . ARG A 1 88 ? -10.549 3.870 32.916 1.00 88.62 88 ARG A N 1
ATOM 687 C CA . ARG A 1 88 ? -10.050 3.161 31.719 1.00 88.62 88 ARG A CA 1
ATOM 688 C C . ARG A 1 88 ? -11.011 3.278 30.536 1.00 88.62 88 ARG A C 1
ATOM 690 O O . ARG A 1 88 ? -10.585 3.576 29.421 1.00 88.62 88 ARG A O 1
ATOM 697 N N . ARG A 1 89 ? -12.317 3.089 30.759 1.00 88.75 89 ARG A N 1
ATOM 698 C CA . ARG A 1 89 ? -13.339 3.245 29.706 1.00 88.75 89 ARG A CA 1
ATOM 699 C C . ARG A 1 89 ? -13.409 4.677 29.190 1.00 88.75 89 ARG A C 1
ATOM 701 O O . ARG A 1 89 ? -13.515 4.877 27.981 1.00 88.75 89 ARG A O 1
ATOM 708 N N . TRP A 1 90 ? -13.328 5.659 30.084 1.00 90.69 90 TRP A N 1
ATOM 709 C CA . TRP A 1 90 ? -13.303 7.069 29.718 1.00 90.69 90 TRP A CA 1
ATOM 710 C C . TRP A 1 90 ? -12.060 7.404 28.891 1.00 90.69 90 TRP A C 1
ATOM 712 O O . TRP A 1 90 ? -12.209 7.966 27.809 1.00 90.69 90 TRP A O 1
ATOM 722 N N . LEU A 1 91 ? -10.869 6.966 29.317 1.00 93.00 91 LEU A N 1
ATOM 723 C CA . LEU A 1 91 ? -9.617 7.133 28.569 1.00 93.00 91 LEU A CA 1
ATOM 724 C C . LEU A 1 91 ? -9.675 6.479 27.182 1.00 93.00 91 LEU A C 1
ATOM 726 O O . LEU A 1 91 ? -9.260 7.078 26.192 1.00 93.00 91 LEU A O 1
ATOM 730 N N . ASN A 1 92 ? -10.229 5.271 27.072 1.00 88.25 92 ASN A N 1
ATOM 731 C CA . ASN A 1 92 ? -10.397 4.610 25.775 1.00 88.25 92 ASN A CA 1
ATOM 732 C C . ASN A 1 92 ? -11.385 5.372 24.878 1.00 88.25 92 ASN A C 1
ATOM 734 O O . ASN A 1 92 ? -11.128 5.562 23.687 1.00 88.25 92 ASN A O 1
ATOM 738 N N . LYS A 1 93 ? -12.485 5.877 25.448 1.00 90.69 93 LYS A N 1
ATOM 739 C CA . LYS A 1 93 ? -13.482 6.682 24.729 1.00 90.69 93 LYS A CA 1
ATOM 740 C C . LYS A 1 93 ? -12.907 8.018 24.257 1.00 90.69 93 LYS A C 1
ATOM 742 O O . LYS A 1 93 ? -13.169 8.417 23.122 1.00 90.69 93 LYS A O 1
ATOM 747 N N . THR A 1 94 ? -12.121 8.706 25.084 1.00 91.25 94 THR A N 1
ATOM 748 C CA . THR A 1 94 ? -11.474 9.974 24.715 1.00 91.25 94 THR A CA 1
ATOM 749 C C . THR A 1 94 ? -10.390 9.762 23.666 1.00 91.25 94 THR A C 1
ATOM 751 O O . THR A 1 94 ? -10.376 10.492 22.675 1.00 91.25 94 THR A O 1
ATOM 754 N N . ARG A 1 95 ? -9.557 8.719 23.799 1.00 91.31 95 ARG A N 1
ATOM 755 C CA . ARG A 1 95 ? -8.570 8.329 22.774 1.00 91.31 95 ARG A CA 1
ATOM 756 C C . ARG A 1 95 ? -9.231 8.023 21.431 1.00 91.31 95 ARG A C 1
ATOM 758 O O . ARG A 1 95 ? -8.791 8.555 20.413 1.00 91.31 95 ARG A O 1
ATOM 765 N N . ARG A 1 96 ? -10.316 7.238 21.422 1.00 87.75 96 ARG A N 1
ATOM 766 C CA . ARG A 1 96 ? -11.069 6.921 20.196 1.00 87.75 96 ARG A CA 1
ATOM 767 C C . ARG A 1 96 ? -11.653 8.179 19.553 1.00 87.75 96 ARG A C 1
ATOM 769 O O . ARG A 1 96 ? -11.459 8.394 18.363 1.00 87.75 96 ARG A O 1
ATOM 776 N N . ARG A 1 97 ? -12.296 9.050 20.340 1.00 88.12 97 ARG A N 1
ATOM 777 C CA . ARG A 1 97 ? -12.836 10.332 19.849 1.00 88.12 97 ARG A CA 1
ATOM 778 C C . ARG A 1 97 ? -11.750 11.238 19.272 1.00 88.12 97 ARG A C 1
ATOM 780 O O . ARG A 1 97 ? -11.963 11.821 18.217 1.00 88.12 97 ARG A O 1
ATOM 787 N N . ARG A 1 98 ? -10.592 11.339 19.935 1.00 92.00 98 ARG A N 1
ATOM 788 C CA . ARG A 1 98 ? -9.450 12.118 19.436 1.00 92.00 98 ARG A CA 1
ATOM 789 C C . ARG A 1 98 ? -8.942 11.565 18.105 1.00 92.00 98 ARG A C 1
ATOM 791 O O . ARG A 1 98 ? -8.745 12.342 17.184 1.00 92.00 98 ARG A O 1
ATOM 798 N N . ARG A 1 99 ? -8.791 10.241 17.980 1.00 88.56 99 ARG A N 1
ATOM 799 C CA . ARG A 1 99 ? -8.371 9.594 16.726 1.00 88.56 99 ARG A CA 1
ATOM 800 C C . ARG A 1 99 ? -9.347 9.878 15.579 1.00 88.56 99 ARG A C 1
ATOM 802 O O . ARG A 1 99 ? -8.901 10.257 14.508 1.00 88.56 99 ARG A O 1
ATOM 809 N N . VAL A 1 100 ? -10.654 9.745 15.810 1.00 85.75 100 VAL A N 1
ATOM 810 C CA . VAL A 1 100 ? -11.680 10.020 14.784 1.00 85.75 100 VAL A CA 1
ATOM 811 C C . VAL A 1 100 ? -11.649 11.482 14.326 1.00 85.75 100 VAL A C 1
ATOM 813 O O . VAL A 1 100 ? -11.775 11.742 13.136 1.00 85.75 100 VAL A O 1
ATOM 816 N N . ARG A 1 101 ? -11.434 12.436 15.245 1.00 89.69 101 ARG A N 1
ATOM 817 C CA . ARG A 1 101 ? -11.273 13.858 14.889 1.00 89.69 101 ARG A CA 1
ATOM 818 C C . ARG A 1 101 ? -10.055 14.090 14.000 1.00 89.69 101 ARG A C 1
ATOM 820 O O . ARG A 1 101 ? -10.196 14.719 12.966 1.00 89.69 101 ARG A O 1
ATOM 827 N N . LEU A 1 102 ? -8.907 13.514 14.363 1.00 90.50 102 LEU A N 1
ATOM 828 C CA . LEU A 1 102 ? -7.682 13.624 13.565 1.00 90.50 102 LEU A CA 1
ATOM 829 C C . LEU A 1 102 ? -7.852 13.031 12.160 1.00 90.50 102 LEU A C 1
ATOM 831 O O . LEU A 1 102 ? -7.398 13.626 11.195 1.00 90.50 102 LEU A O 1
ATOM 835 N N . ILE A 1 103 ? -8.523 11.880 12.036 1.00 88.19 103 ILE A N 1
ATOM 836 C CA . ILE A 1 103 ? -8.816 11.277 10.724 1.00 88.19 103 ILE A CA 1
ATOM 837 C C . ILE A 1 103 ? -9.687 12.220 9.891 1.00 88.19 103 ILE A C 1
ATOM 839 O O . ILE A 1 103 ? -9.375 12.477 8.735 1.00 88.19 103 ILE A O 1
ATOM 843 N N . ARG A 1 104 ? -10.732 12.792 10.496 1.00 87.81 104 ARG A N 1
ATOM 844 C CA . ARG A 1 104 ? -11.615 13.741 9.817 1.00 87.81 104 ARG A CA 1
ATOM 845 C C . ARG A 1 104 ? -10.881 15.004 9.367 1.00 87.81 104 ARG A C 1
ATOM 847 O O . ARG A 1 104 ? -11.110 15.456 8.255 1.00 87.81 104 ARG A O 1
ATOM 854 N N . GLU A 1 105 ? -10.000 15.548 10.202 1.00 90.62 105 GLU A N 1
ATOM 855 C CA . GLU A 1 105 ? -9.148 16.688 9.843 1.00 90.62 105 GLU A CA 1
ATOM 856 C C . GLU A 1 105 ? -8.210 16.339 8.670 1.00 90.62 105 GLU A C 1
ATOM 858 O O . GLU A 1 105 ? -8.081 17.129 7.735 1.00 90.62 105 GLU A O 1
ATOM 863 N N . GLU A 1 106 ? -7.598 15.144 8.672 1.00 90.88 106 GLU A N 1
ATOM 864 C CA . GLU A 1 106 ? -6.784 14.654 7.546 1.00 90.88 106 GLU A CA 1
ATOM 865 C C . GLU A 1 106 ? -7.609 14.515 6.252 1.00 90.88 106 GLU A C 1
ATOM 867 O O . GLU A 1 106 ? -7.134 14.897 5.180 1.00 90.88 106 GLU A O 1
ATOM 872 N N . ASP A 1 107 ? -8.831 13.986 6.338 1.00 88.56 107 ASP A N 1
ATOM 873 C CA . ASP A 1 107 ? -9.727 13.807 5.191 1.00 88.56 107 ASP A CA 1
ATOM 874 C C . ASP A 1 107 ? -10.227 15.151 4.642 1.00 88.56 107 ASP A C 1
ATOM 876 O O . ASP A 1 107 ? -10.207 15.371 3.430 1.00 88.56 107 ASP A O 1
ATOM 880 N N . GLU A 1 108 ? -10.626 16.080 5.516 1.00 89.00 108 GLU A N 1
ATOM 881 C CA . GLU A 1 108 ? -11.050 17.431 5.130 1.00 89.00 108 GLU A CA 1
ATOM 882 C C . GLU A 1 108 ? -9.915 18.181 4.418 1.00 89.00 108 GLU A C 1
ATOM 884 O O . GLU A 1 108 ? -10.138 18.759 3.350 1.00 89.00 108 GLU A O 1
ATOM 889 N N . ALA A 1 109 ? -8.681 18.092 4.928 1.00 90.38 109 ALA A N 1
ATOM 890 C CA . ALA A 1 109 ? -7.504 18.642 4.258 1.00 90.38 109 ALA A CA 1
ATOM 891 C C . ALA A 1 109 ? -7.243 17.982 2.889 1.00 90.38 109 ALA A C 1
ATOM 893 O O . ALA A 1 109 ? -6.864 18.664 1.932 1.00 90.38 109 ALA A O 1
ATOM 894 N N . ASP A 1 110 ? -7.469 16.669 2.761 1.00 89.00 110 ASP A N 1
ATOM 895 C CA . ASP A 1 110 ? -7.336 15.962 1.484 1.00 89.00 110 ASP A CA 1
ATOM 896 C C . ASP A 1 110 ? -8.377 16.429 0.457 1.00 89.00 110 ASP A C 1
ATOM 898 O O . ASP A 1 110 ? -8.041 16.623 -0.718 1.00 89.00 110 ASP A O 1
ATOM 902 N N . PHE A 1 111 ? -9.619 16.670 0.887 1.00 87.00 111 PHE A N 1
ATOM 903 C CA . PHE A 1 111 ? -10.718 17.092 0.014 1.00 87.00 111 PHE A CA 1
ATOM 904 C C . PHE A 1 111 ? -10.489 18.453 -0.631 1.00 87.00 111 PHE A C 1
ATOM 906 O O . PHE A 1 111 ? -10.900 18.638 -1.776 1.00 87.00 111 PHE A O 1
ATOM 913 N N . LEU A 1 112 ? -9.783 19.362 0.047 1.00 87.00 112 LEU A N 1
ATOM 914 C CA . LEU A 1 112 ? -9.392 20.657 -0.520 1.00 87.00 112 LEU A CA 1
ATOM 915 C C . LEU A 1 112 ? -8.474 20.513 -1.743 1.00 87.00 112 LEU A C 1
ATOM 917 O O . LEU A 1 112 ? -8.433 21.393 -2.595 1.00 87.00 112 LEU A O 1
ATOM 921 N N . THR A 1 113 ? -7.745 19.399 -1.854 1.00 88.25 113 THR A N 1
ATOM 922 C CA . THR A 1 113 ? -6.833 19.147 -2.982 1.00 88.25 113 THR A CA 1
ATOM 923 C C . THR A 1 1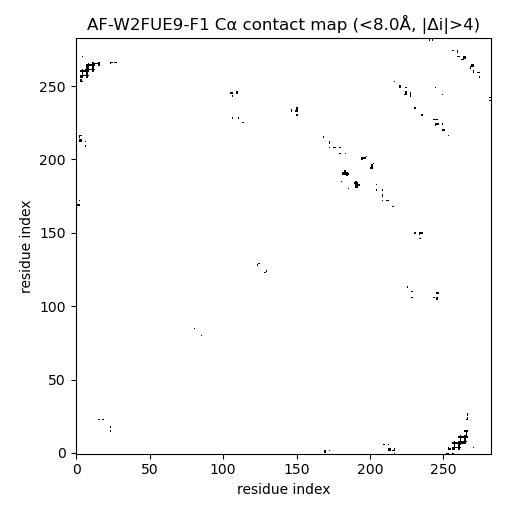13 ? -7.495 18.445 -4.171 1.00 88.25 113 THR A C 1
ATOM 925 O O . THR A 1 113 ? -6.852 18.262 -5.207 1.00 88.25 113 THR A O 1
ATOM 928 N N . LEU A 1 114 ? -8.746 17.998 -4.029 1.00 85.31 114 LEU A N 1
ATOM 929 C CA . LEU A 1 114 ? -9.500 17.304 -5.072 1.00 85.31 114 LEU A CA 1
ATOM 930 C C . LEU A 1 114 ? -10.459 18.279 -5.770 1.00 85.31 114 LEU A C 1
ATOM 932 O O . LEU A 1 114 ? -10.965 19.196 -5.123 1.00 85.31 114 LEU A O 1
ATOM 936 N N . PRO A 1 115 ? -10.775 18.071 -7.063 1.00 82.75 115 PRO A N 1
ATOM 937 C CA . PRO A 1 115 ? -11.778 18.892 -7.731 1.00 82.75 115 PRO A CA 1
ATOM 938 C C . PRO A 1 115 ? -13.125 18.803 -6.993 1.00 82.75 115 PRO A C 1
ATOM 940 O O . PRO A 1 115 ? -13.413 17.779 -6.356 1.00 82.75 115 PRO A O 1
ATOM 943 N N . PRO A 1 116 ? -13.956 19.858 -7.038 1.00 77.25 116 PRO A N 1
ATOM 944 C CA . PRO A 1 116 ? -15.275 19.818 -6.427 1.00 77.25 116 PRO A CA 1
ATOM 945 C C . PRO A 1 116 ? -16.094 18.683 -7.047 1.00 77.25 116 PRO A C 1
ATOM 947 O O . PRO A 1 116 ? -16.063 18.458 -8.257 1.00 77.25 116 PRO A O 1
ATOM 950 N N . LEU A 1 117 ? -16.806 17.939 -6.202 1.00 71.44 117 LEU A N 1
ATOM 951 C CA . LEU A 1 117 ? -17.776 16.971 -6.690 1.00 71.44 117 LEU A CA 1
ATOM 952 C C . LEU A 1 117 ? -18.949 17.758 -7.271 1.00 71.44 117 LEU A C 1
ATOM 954 O O . LEU A 1 117 ? -19.505 18.623 -6.596 1.00 71.44 117 LEU A O 1
ATOM 958 N N . ASN A 1 118 ? -19.313 17.468 -8.521 1.00 67.25 118 ASN A N 1
ATOM 959 C CA . ASN A 1 118 ? -20.574 17.942 -9.074 1.00 67.25 118 ASN A CA 1
ATOM 960 C C . ASN A 1 118 ? -21.700 17.199 -8.355 1.00 67.25 118 ASN A C 1
ATOM 962 O O . ASN A 1 118 ? -22.149 16.139 -8.796 1.00 67.25 118 ASN A O 1
ATOM 966 N N . ASP A 1 119 ? -22.143 17.756 -7.233 1.00 57.94 119 ASP A N 1
ATOM 967 C CA . ASP A 1 119 ? -23.399 17.363 -6.624 1.00 57.94 119 ASP A CA 1
ATOM 968 C C . ASP A 1 119 ? -24.498 17.748 -7.605 1.00 57.94 119 ASP A C 1
ATOM 970 O O . ASP A 1 119 ? -24.860 18.918 -7.760 1.00 57.94 119 ASP A O 1
ATOM 974 N N . ARG A 1 120 ? -25.007 16.746 -8.325 1.00 50.38 120 ARG A N 1
ATOM 975 C CA . ARG A 1 120 ? -26.193 16.905 -9.154 1.00 50.38 120 ARG A CA 1
ATOM 976 C C . ARG A 1 120 ? -27.334 17.237 -8.195 1.00 50.38 120 ARG A C 1
ATOM 978 O O . ARG A 1 120 ? -27.895 16.343 -7.564 1.00 50.38 120 ARG A O 1
ATOM 985 N N . LYS A 1 121 ? -27.619 18.532 -8.020 1.00 47.47 121 LYS A N 1
ATOM 986 C CA . LYS A 1 121 ? -28.802 18.980 -7.286 1.00 47.47 121 LYS A CA 1
ATOM 987 C C . LYS A 1 121 ? -30.002 18.346 -7.992 1.00 47.47 121 LYS A C 1
ATOM 989 O O . LYS A 1 121 ? -30.110 18.512 -9.212 1.00 47.47 121 LYS A O 1
ATOM 994 N N . PRO A 1 122 ? -30.847 17.582 -7.283 1.00 46.59 122 PRO A N 1
ATOM 995 C CA . PRO A 1 122 ? -32.025 17.012 -7.908 1.00 46.59 122 PRO A CA 1
ATOM 996 C C . PRO A 1 122 ? -32.854 18.175 -8.456 1.00 46.59 122 PRO A C 1
ATOM 998 O O . PRO A 1 122 ? -33.107 19.159 -7.756 1.00 46.59 122 PRO A O 1
ATOM 1001 N N . THR A 1 123 ? -33.151 18.119 -9.750 1.00 43.84 123 THR A N 1
ATOM 1002 C CA . THR A 1 123 ? -33.936 19.158 -10.424 1.00 43.84 123 THR A CA 1
ATOM 1003 C C . THR A 1 123 ? -35.401 18.888 -10.099 1.00 43.84 123 THR A C 1
ATOM 1005 O O . THR A 1 123 ? -35.790 17.734 -9.946 1.00 43.84 123 THR A O 1
ATOM 1008 N N . SER A 1 124 ? -36.227 19.927 -9.961 1.00 53.94 124 SER A N 1
ATOM 1009 C CA . SER A 1 124 ? -37.639 19.804 -9.551 1.00 53.94 124 SER A CA 1
ATOM 1010 C C . SER A 1 124 ? -38.490 18.878 -10.436 1.00 53.94 124 SER A C 1
ATOM 1012 O O . SER A 1 124 ? -39.581 18.493 -10.031 1.00 53.94 124 SER A O 1
ATOM 1014 N N . SER A 1 125 ? -37.992 18.508 -11.617 1.00 51.12 125 SER A N 1
ATOM 1015 C CA . SER A 1 125 ? -38.598 17.582 -12.573 1.00 51.12 125 SER A CA 1
ATOM 1016 C C . SER A 1 125 ? -38.185 16.111 -12.409 1.00 51.12 125 SER A C 1
ATOM 1018 O O . SER A 1 125 ? -38.613 15.287 -13.216 1.00 51.12 125 SER A O 1
ATOM 1020 N N . ASP A 1 126 ? -37.379 15.745 -11.402 1.00 44.66 126 ASP A N 1
ATOM 1021 C CA . ASP A 1 126 ? -37.074 14.335 -11.131 1.00 44.66 126 ASP A CA 1
ATOM 1022 C C . ASP A 1 126 ? -38.374 13.580 -10.769 1.00 44.66 126 ASP A C 1
ATOM 1024 O O . ASP A 1 126 ? -39.016 13.926 -9.773 1.00 44.66 126 ASP A O 1
ATOM 1028 N N . PRO A 1 127 ? -38.765 12.512 -11.501 1.00 53.28 127 PRO A N 1
ATOM 1029 C CA . PRO A 1 127 ? -40.016 11.777 -11.257 1.00 53.28 127 PRO A CA 1
ATOM 1030 C C . PRO A 1 127 ? -40.120 11.180 -9.843 1.00 53.28 127 PRO A C 1
ATOM 1032 O O . PRO A 1 127 ? -41.208 10.877 -9.365 1.00 53.28 127 PRO A O 1
ATOM 1035 N N . LEU A 1 128 ? -38.985 11.040 -9.147 1.00 48.09 128 LEU A N 1
ATOM 1036 C CA . LEU A 1 128 ? -38.891 10.579 -7.759 1.00 48.09 128 LEU A CA 1
ATOM 1037 C C . LEU A 1 128 ? -39.206 11.669 -6.712 1.00 48.09 128 LEU A C 1
ATOM 1039 O O . LEU A 1 128 ? -39.277 11.361 -5.523 1.00 48.09 128 LEU A O 1
ATOM 1043 N N . LEU A 1 129 ? -39.365 12.937 -7.115 1.00 45.62 129 LEU A N 1
ATOM 1044 C CA . LEU A 1 129 ? -39.726 14.053 -6.228 1.00 45.62 129 LEU A CA 1
ATOM 1045 C C . LEU A 1 129 ? -41.218 14.402 -6.250 1.00 45.62 129 LEU A C 1
ATOM 1047 O O . LEU A 1 129 ? -41.681 15.086 -5.338 1.00 45.62 129 LEU A O 1
ATOM 1051 N N . GLN A 1 130 ? -41.980 13.918 -7.235 1.00 43.69 130 GLN A N 1
ATOM 1052 C CA . GLN A 1 130 ? -43.406 14.238 -7.354 1.00 43.69 130 GLN A CA 1
ATOM 1053 C C . GLN A 1 130 ? -44.241 13.673 -6.188 1.00 43.69 130 GLN A C 1
ATOM 1055 O O . GLN A 1 130 ? -45.270 14.243 -5.836 1.00 43.69 130 GLN A O 1
ATOM 1060 N N . ASP A 1 131 ? -43.749 12.626 -5.516 1.00 46.34 131 ASP A N 1
ATOM 1061 C CA . ASP A 1 131 ? -44.405 12.014 -4.352 1.00 46.34 131 ASP A CA 1
ATOM 1062 C C . ASP A 1 131 ? -44.056 12.703 -3.011 1.00 46.34 131 ASP A C 1
ATOM 1064 O O . ASP A 1 131 ? -44.663 12.443 -1.975 1.00 46.34 131 ASP A O 1
ATOM 1068 N N . GLN A 1 132 ? -43.103 13.648 -2.999 1.00 47.75 132 GLN A N 1
ATOM 1069 C CA . GLN A 1 132 ? -42.681 14.330 -1.764 1.00 47.75 132 GLN A CA 1
ATOM 1070 C C . GLN A 1 132 ? -43.610 15.462 -1.309 1.00 47.75 132 GLN A C 1
ATOM 1072 O O . GLN A 1 132 ? -43.405 15.982 -0.211 1.00 47.75 132 GLN A O 1
ATOM 1077 N N . ASN A 1 133 ? -44.607 15.858 -2.109 1.00 42.62 133 ASN A N 1
ATOM 1078 C CA . ASN A 1 133 ? -45.534 16.942 -1.755 1.00 42.62 133 ASN A CA 1
ATOM 1079 C C . ASN A 1 133 ? -46.707 16.502 -0.857 1.00 42.62 133 ASN A C 1
ATOM 1081 O O . ASN A 1 133 ? -47.476 17.347 -0.407 1.00 42.62 133 ASN A O 1
ATOM 1085 N N . LYS A 1 134 ? -46.815 15.213 -0.505 1.00 43.44 134 LYS A N 1
ATOM 1086 C CA . LYS A 1 134 ? -47.656 14.738 0.608 1.00 43.44 134 LYS A CA 1
ATOM 1087 C C . LYS A 1 134 ? -46.825 14.655 1.894 1.00 43.44 134 LYS A C 1
ATOM 1089 O O . LYS A 1 134 ? -46.487 13.572 2.360 1.00 43.44 134 LYS A O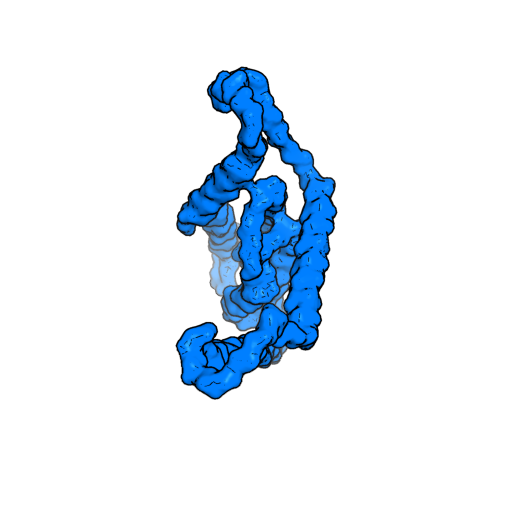 1
ATOM 1094 N N . ARG A 1 135 ? -46.444 15.796 2.479 1.00 45.78 135 ARG A N 1
ATOM 1095 C CA . ARG A 1 135 ? -45.742 15.797 3.778 1.00 45.78 135 ARG A CA 1
ATOM 1096 C C . ARG A 1 135 ? -46.731 15.839 4.935 1.00 45.78 135 ARG A C 1
ATOM 1098 O O . ARG A 1 135 ? -47.346 16.864 5.204 1.00 45.78 135 ARG A O 1
ATOM 1105 N N . GLN A 1 136 ? -46.827 14.718 5.639 1.00 43.00 136 GLN A N 1
ATOM 1106 C CA . GLN A 1 136 ? -47.435 14.611 6.958 1.00 43.00 136 GLN A CA 1
ATOM 1107 C C . GLN A 1 136 ? -46.462 15.208 7.991 1.00 43.00 136 GLN A C 1
ATOM 1109 O O . GLN A 1 136 ? -45.308 14.793 8.097 1.00 43.00 136 GLN A O 1
ATOM 1114 N N . PHE A 1 137 ? -46.903 16.242 8.706 1.00 43.62 137 PHE A N 1
ATOM 1115 C CA . PHE A 1 137 ? -46.125 16.926 9.741 1.00 43.62 137 PHE A CA 1
ATOM 1116 C C . PHE A 1 137 ? -45.854 15.961 10.911 1.00 43.62 137 PHE A C 1
ATOM 1118 O O . PHE A 1 137 ? -46.797 15.453 11.510 1.00 43.62 137 PHE A O 1
ATOM 1125 N N . GLY A 1 138 ? -44.579 15.679 11.215 1.00 54.78 138 GLY A N 1
ATOM 1126 C CA . GLY A 1 138 ? -44.167 14.809 12.331 1.00 54.78 138 GLY A CA 1
ATOM 1127 C C . GLY A 1 138 ? -43.132 13.725 11.999 1.00 54.78 138 GLY A C 1
ATOM 1128 O O . GLY A 1 138 ? -42.558 13.137 12.912 1.00 54.78 138 GLY A O 1
ATOM 1129 N N . THR A 1 139 ? -42.829 13.466 10.725 1.00 51.47 139 THR A N 1
ATOM 1130 C CA . THR A 1 139 ? -41.748 12.538 10.349 1.00 51.47 139 THR A CA 1
ATOM 1131 C C . THR A 1 139 ? -40.422 13.282 10.218 1.00 51.47 139 THR A C 1
ATOM 1133 O O . THR A 1 139 ? -40.265 14.119 9.327 1.00 51.47 139 THR A O 1
ATOM 1136 N N . PHE A 1 140 ? -39.464 12.975 11.096 1.00 50.47 140 PHE A N 1
ATOM 1137 C CA . PHE A 1 140 ? -38.073 13.408 10.952 1.00 50.47 140 PHE A CA 1
ATOM 1138 C C . PHE A 1 140 ? -37.528 12.984 9.576 1.00 50.47 140 PHE A C 1
ATOM 1140 O O . PHE A 1 140 ? -37.851 11.911 9.068 1.00 50.47 140 PHE A O 1
ATOM 1147 N N . SER A 1 141 ? -36.762 13.873 8.942 1.00 47.19 141 SER A N 1
ATOM 1148 C CA . SER A 1 141 ? -36.364 13.783 7.537 1.00 47.19 141 SER A CA 1
ATOM 1149 C C . SER A 1 141 ? -35.723 12.447 7.139 1.00 47.19 141 SER A C 1
ATOM 1151 O O . SER A 1 141 ? -34.829 11.934 7.799 1.00 47.19 141 SER A O 1
ATOM 1153 N N . SER A 1 142 ? -36.130 11.979 5.956 1.00 55.75 142 SER A N 1
ATOM 1154 C CA . SER A 1 142 ? -35.647 10.856 5.131 1.00 55.75 142 SER A CA 1
ATOM 1155 C C . SER A 1 142 ? -34.140 10.890 4.757 1.00 55.75 142 SER A C 1
ATOM 1157 O O . SER A 1 142 ? -33.727 10.248 3.791 1.00 55.75 142 SER A O 1
ATOM 1159 N N . ASP A 1 143 ? -33.291 11.625 5.480 1.00 55.53 143 ASP A N 1
ATOM 1160 C CA . ASP A 1 143 ? -31.842 11.647 5.219 1.00 55.53 143 ASP A CA 1
ATOM 1161 C C . ASP A 1 143 ? -31.172 10.338 5.650 1.00 55.53 143 ASP A C 1
ATOM 1163 O O . ASP A 1 143 ? -30.386 9.785 4.880 1.00 55.53 143 ASP A O 1
ATOM 1167 N N . ASP A 1 144 ? -31.582 9.760 6.785 1.00 57.78 144 ASP A N 1
ATOM 1168 C CA . ASP A 1 144 ? -31.086 8.455 7.245 1.00 57.78 144 ASP A CA 1
ATOM 1169 C C . ASP A 1 144 ? -31.416 7.340 6.238 1.00 57.78 144 ASP A C 1
ATOM 1171 O O . ASP A 1 144 ? -30.592 6.470 5.957 1.00 57.78 144 ASP A O 1
ATOM 1175 N N . GLY A 1 145 ? -32.601 7.402 5.617 1.00 61.28 145 GLY A N 1
ATOM 1176 C CA . GLY A 1 145 ? -33.030 6.454 4.585 1.00 61.28 145 GLY A CA 1
ATOM 1177 C C . GLY A 1 145 ? -32.226 6.584 3.289 1.00 61.28 145 GLY A C 1
ATOM 1178 O O . GLY A 1 145 ? -31.743 5.583 2.757 1.00 61.28 145 GLY A O 1
ATOM 1179 N N . LYS A 1 146 ? -32.013 7.815 2.799 1.00 63.56 146 LYS A N 1
ATOM 1180 C CA . LYS A 1 146 ? -31.180 8.077 1.609 1.00 63.56 146 LYS A CA 1
ATOM 1181 C C . LYS A 1 146 ? -29.716 7.704 1.848 1.00 63.56 146 LYS A C 1
ATOM 1183 O O . LYS A 1 146 ? -29.054 7.199 0.941 1.00 63.56 146 LYS A O 1
ATOM 1188 N N . GLN A 1 147 ? -29.213 7.930 3.058 1.00 63.91 147 GLN A N 1
ATOM 1189 C CA . GLN A 1 147 ? -27.855 7.586 3.463 1.00 63.91 147 GLN A CA 1
ATOM 1190 C C . GLN A 1 147 ? -27.663 6.069 3.568 1.00 63.91 147 GLN A C 1
ATOM 1192 O O . GLN A 1 147 ? -26.742 5.533 2.952 1.00 63.91 147 GLN A O 1
ATOM 1197 N N . ALA A 1 148 ? -28.583 5.357 4.225 1.00 63.25 148 ALA A N 1
ATOM 1198 C CA . ALA A 1 148 ? -28.591 3.893 4.267 1.00 63.25 148 ALA A CA 1
ATOM 1199 C C . ALA A 1 148 ? -28.692 3.274 2.859 1.00 63.25 148 ALA A C 1
ATOM 1201 O O . ALA A 1 148 ? -28.029 2.279 2.548 1.00 63.25 148 ALA A O 1
ATOM 1202 N N . GLN A 1 149 ? -29.461 3.900 1.963 1.00 66.56 149 GLN A N 1
ATOM 1203 C CA . GLN A 1 149 ? -29.568 3.472 0.569 1.00 66.56 149 GLN A CA 1
ATOM 1204 C C . GLN A 1 149 ? -28.262 3.690 -0.217 1.00 66.56 149 GLN A C 1
ATOM 1206 O O . GLN A 1 149 ? -27.871 2.838 -1.015 1.00 66.56 149 GLN A O 1
ATOM 1211 N N . ARG A 1 150 ? -27.537 4.792 0.026 1.00 66.25 150 ARG A N 1
ATOM 1212 C CA . ARG A 1 150 ? -26.206 5.030 -0.567 1.00 66.25 150 ARG A CA 1
ATOM 1213 C C . ARG A 1 150 ? -25.167 4.036 -0.047 1.00 66.25 150 ARG A C 1
ATOM 1215 O O . ARG A 1 150 ? -24.426 3.478 -0.853 1.00 66.25 150 ARG A O 1
ATOM 1222 N N . CYS A 1 151 ? -25.141 3.776 1.259 1.00 66.06 151 CYS A N 1
ATOM 1223 C CA . CYS A 1 151 ? -24.227 2.806 1.869 1.00 66.06 151 CYS A CA 1
ATOM 1224 C C . CYS A 1 151 ? -24.464 1.387 1.337 1.00 66.06 151 CYS A C 1
ATOM 1226 O O . CYS A 1 151 ? -23.519 0.743 0.891 1.00 66.06 151 CYS A O 1
ATOM 1228 N N . SER A 1 152 ? -25.722 0.941 1.269 1.00 64.06 152 SER A N 1
ATOM 1229 C CA . SER A 1 152 ? -26.064 -0.380 0.714 1.00 64.06 152 SER A CA 1
ATOM 1230 C C . SER A 1 152 ? -25.766 -0.500 -0.787 1.00 64.06 152 SER A C 1
ATOM 1232 O O . SER A 1 152 ? -25.392 -1.573 -1.262 1.00 64.06 152 SER A O 1
ATOM 1234 N N . ALA A 1 153 ? -25.863 0.590 -1.558 1.00 68.38 153 ALA A N 1
ATOM 1235 C CA . ALA A 1 153 ? -25.438 0.601 -2.959 1.00 68.38 153 ALA A CA 1
ATOM 1236 C C . ALA A 1 153 ? -23.909 0.478 -3.119 1.00 68.38 153 ALA A C 1
ATOM 1238 O O . ALA A 1 153 ? -23.449 -0.164 -4.066 1.00 68.38 153 ALA A O 1
ATOM 1239 N N . ILE A 1 154 ? -23.125 1.069 -2.209 1.00 69.94 154 ILE A N 1
ATOM 1240 C CA . ILE A 1 154 ? -21.660 0.922 -2.165 1.00 69.94 154 ILE A CA 1
ATOM 1241 C C . ILE A 1 154 ? -21.293 -0.517 -1.791 1.00 69.94 154 ILE A C 1
ATOM 1243 O O . ILE A 1 154 ? -20.537 -1.155 -2.520 1.00 69.94 154 ILE A O 1
ATOM 1247 N N . GLU A 1 155 ? -21.904 -1.062 -0.741 1.00 70.50 155 GLU A N 1
ATOM 1248 C CA . GLU A 1 155 ? -21.677 -2.435 -0.278 1.00 70.50 155 GLU A CA 1
ATOM 1249 C C . GLU A 1 155 ? -21.988 -3.470 -1.372 1.00 70.50 155 GLU A C 1
ATOM 1251 O O . GLU A 1 155 ? -21.185 -4.360 -1.632 1.00 70.50 155 GLU A O 1
ATOM 1256 N N . ARG A 1 156 ? -23.087 -3.303 -2.126 1.00 67.69 156 ARG A N 1
ATOM 1257 C CA . ARG A 1 156 ? -23.404 -4.165 -3.285 1.00 67.69 156 ARG A CA 1
ATOM 1258 C C . ARG A 1 156 ? -22.385 -4.060 -4.421 1.00 67.69 156 ARG A C 1
ATOM 1260 O O . ARG A 1 156 ? -22.143 -5.047 -5.114 1.00 67.69 156 ARG A O 1
ATOM 1267 N N . ARG A 1 157 ? -21.806 -2.875 -4.656 1.00 65.75 157 ARG A N 1
ATOM 1268 C CA . ARG A 1 157 ? -20.739 -2.702 -5.658 1.00 65.75 157 ARG A CA 1
ATOM 1269 C C . ARG A 1 157 ? -19.447 -3.381 -5.220 1.00 65.75 157 ARG A C 1
ATOM 1271 O O . ARG A 1 157 ? -18.754 -3.914 -6.083 1.00 65.75 157 ARG A O 1
ATOM 1278 N N . GLU A 1 158 ? -19.150 -3.361 -3.926 1.00 69.75 158 GLU A N 1
ATOM 1279 C CA . GLU A 1 158 ? -17.969 -3.994 -3.325 1.00 69.75 158 GLU A CA 1
ATOM 1280 C C . GLU A 1 158 ? -18.119 -5.509 -3.186 1.00 69.75 158 GLU A C 1
ATOM 1282 O O . GLU A 1 158 ? -17.151 -6.235 -3.379 1.00 69.75 158 GLU A O 1
ATOM 1287 N N . ALA A 1 159 ? -19.344 -5.999 -2.983 1.00 65.38 159 ALA A N 1
ATOM 1288 C CA . ALA A 1 159 ? -19.669 -7.422 -2.982 1.00 65.38 159 ALA A CA 1
ATOM 1289 C C . ALA A 1 159 ? -19.490 -8.093 -4.358 1.00 65.38 159 ALA A C 1
ATOM 1291 O O . ALA A 1 159 ? -19.558 -9.320 -4.458 1.00 65.38 159 ALA A O 1
ATOM 1292 N N . ARG A 1 160 ? -19.247 -7.326 -5.435 1.00 66.25 160 ARG A N 1
ATOM 1293 C CA . ARG A 1 160 ? -18.838 -7.902 -6.722 1.00 66.25 160 ARG A CA 1
ATOM 1294 C C . ARG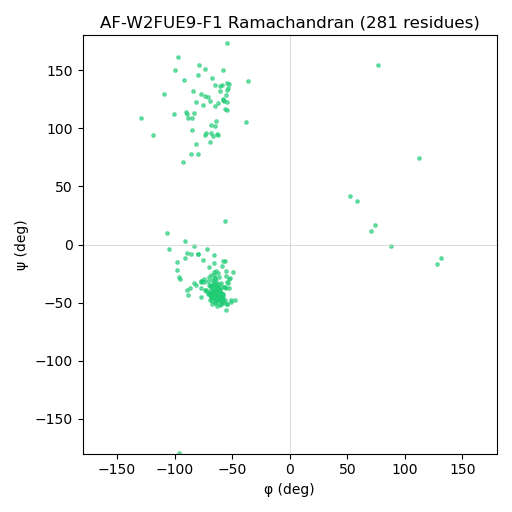 A 1 160 ? -17.434 -8.491 -6.577 1.00 66.25 160 ARG A C 1
ATOM 1296 O O . ARG A 1 160 ? -16.435 -7.799 -6.742 1.00 66.25 160 ARG A O 1
ATOM 1303 N N . VAL A 1 161 ? -17.403 -9.798 -6.325 1.00 58.34 161 VAL A N 1
ATOM 1304 C CA . VAL A 1 161 ? -16.211 -10.629 -6.080 1.00 58.34 161 VAL A CA 1
ATOM 1305 C C . VAL A 1 161 ? -15.129 -10.479 -7.162 1.00 58.34 161 VAL A C 1
ATOM 1307 O O . VAL A 1 161 ? -13.945 -10.599 -6.862 1.00 58.34 161 VAL A O 1
ATOM 1310 N N . PHE A 1 162 ? -15.507 -10.161 -8.407 1.00 61.78 162 PHE A N 1
ATOM 1311 C CA . PHE A 1 162 ? -14.579 -10.030 -9.536 1.00 61.78 162 PHE A CA 1
ATOM 1312 C C . PHE A 1 162 ? -14.576 -8.615 -10.136 1.00 61.78 162 PHE A C 1
ATOM 1314 O O . PHE A 1 162 ? -15.377 -8.309 -11.025 1.00 61.78 162 PHE A O 1
ATOM 1321 N N . PRO A 1 163 ? -13.663 -7.730 -9.704 1.00 72.88 163 PRO A N 1
ATOM 1322 C CA . PRO A 1 163 ? -13.577 -6.380 -10.237 1.00 72.88 163 PRO A CA 1
ATOM 1323 C C . PRO A 1 163 ? -12.703 -6.337 -11.503 1.00 72.88 163 PRO A C 1
ATOM 1325 O O . PRO A 1 163 ? -11.548 -5.902 -11.474 1.00 72.88 163 PRO A O 1
ATOM 1328 N N . PHE A 1 164 ? -13.264 -6.761 -12.642 1.00 77.12 164 PHE A N 1
ATOM 1329 C CA . PHE A 1 164 ? -12.585 -6.728 -13.951 1.00 77.12 164 PHE A CA 1
ATOM 1330 C C . PHE A 1 164 ? -12.011 -5.345 -14.311 1.00 77.12 164 PHE A C 1
ATOM 1332 O O . PHE A 1 164 ? -10.960 -5.262 -14.946 1.00 77.12 164 PHE A O 1
ATOM 1339 N N . GLU A 1 165 ? -12.642 -4.270 -13.826 1.00 77.81 165 GLU A N 1
ATOM 1340 C CA . GLU A 1 165 ? -12.193 -2.877 -13.975 1.00 77.81 165 GLU A CA 1
ATOM 13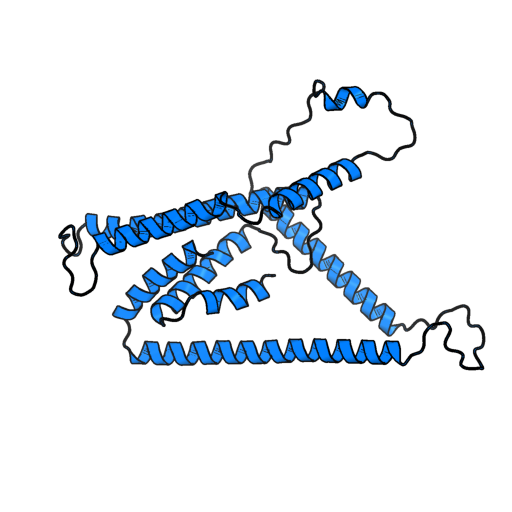41 C C . GLU A 1 165 ? -10.753 -2.648 -13.471 1.00 77.81 165 GLU A C 1
ATOM 1343 O O . GLU A 1 165 ? -10.026 -1.829 -14.032 1.00 77.81 165 GLU A O 1
ATOM 1348 N N . TYR A 1 166 ? -10.314 -3.388 -12.446 1.00 80.19 166 TYR A N 1
ATOM 1349 C CA . TYR A 1 166 ? -8.961 -3.278 -11.885 1.00 80.19 166 TYR A CA 1
ATOM 1350 C C . TYR A 1 166 ? -7.996 -4.349 -12.409 1.00 80.19 166 TYR A C 1
ATOM 1352 O O . TYR A 1 166 ? -6.783 -4.145 -12.382 1.00 80.19 166 TYR A O 1
ATOM 1360 N N . LEU A 1 167 ? -8.513 -5.475 -12.909 1.00 83.56 167 LEU A N 1
ATOM 1361 C CA . LEU A 1 167 ? -7.703 -6.580 -13.435 1.00 83.56 167 LEU A CA 1
ATOM 1362 C C . LEU A 1 167 ? -7.145 -6.285 -14.834 1.00 83.56 167 LEU A C 1
ATOM 1364 O O . LEU A 1 167 ? -5.998 -6.625 -15.113 1.00 83.56 167 LEU A O 1
ATOM 1368 N N . TRP A 1 168 ? -7.913 -5.611 -15.695 1.00 85.12 168 TRP A N 1
ATOM 1369 C CA . TRP A 1 168 ? -7.469 -5.262 -17.050 1.00 85.12 168 TRP A CA 1
ATOM 1370 C C . TRP A 1 168 ? -6.172 -4.427 -17.102 1.00 85.12 168 TRP A C 1
ATOM 1372 O O . TRP A 1 168 ? -5.242 -4.838 -17.798 1.00 85.12 168 TRP A O 1
ATOM 1382 N N . PRO A 1 169 ? -6.023 -3.306 -16.360 1.00 83.62 169 PRO A N 1
ATOM 1383 C CA . PRO A 1 169 ? -4.775 -2.537 -16.380 1.00 83.62 169 PRO A CA 1
ATOM 1384 C C . PRO A 1 169 ? -3.583 -3.321 -15.808 1.00 83.62 169 PRO A C 1
ATOM 1386 O O . PRO A 1 169 ? -2.448 -3.105 -16.234 1.00 83.62 169 PRO A O 1
ATOM 1389 N N . LEU A 1 170 ? -3.825 -4.256 -14.882 1.00 83.50 170 LEU A N 1
ATOM 1390 C CA . LEU A 1 170 ? -2.792 -5.151 -14.365 1.00 83.50 170 LEU A CA 1
ATOM 1391 C C . LEU A 1 170 ? -2.318 -6.128 -15.448 1.00 83.50 170 LEU A C 1
ATOM 1393 O O . LEU A 1 170 ? -1.117 -6.204 -15.708 1.00 83.50 170 LEU A O 1
ATOM 1397 N N . ALA A 1 171 ? -3.248 -6.818 -16.111 1.00 86.06 171 ALA A N 1
ATOM 1398 C CA . ALA A 1 171 ? -2.938 -7.745 -17.196 1.00 86.06 171 ALA A CA 1
ATOM 1399 C C . ALA A 1 171 ? -2.223 -7.041 -18.361 1.00 86.06 171 ALA A C 1
ATOM 1401 O O . ALA A 1 171 ? -1.221 -7.549 -18.863 1.00 86.06 171 ALA A O 1
ATOM 1402 N N . LEU A 1 172 ? -2.670 -5.833 -18.726 1.00 85.88 172 LEU A N 1
ATOM 1403 C CA . LEU A 1 172 ? -2.019 -5.002 -19.740 1.00 85.88 172 LEU A CA 1
ATOM 1404 C C . LEU A 1 172 ? -0.571 -4.673 -19.352 1.00 85.88 172 LEU A C 1
ATOM 1406 O O . LEU A 1 172 ? 0.329 -4.809 -20.175 1.00 85.88 172 LEU A O 1
ATOM 1410 N N . SER A 1 173 ? -0.330 -4.273 -18.097 1.00 84.75 173 SER A N 1
ATOM 1411 C CA . SER A 1 173 ? 1.029 -3.973 -17.625 1.00 84.75 173 SER A CA 1
ATOM 1412 C C . SER A 1 173 ? 1.948 -5.198 -17.681 1.00 84.75 173 SER A C 1
ATOM 1414 O O . SER A 1 173 ? 3.098 -5.084 -18.096 1.00 84.75 173 SER A O 1
ATOM 1416 N N . TRP A 1 174 ? 1.422 -6.378 -17.346 1.00 85.12 174 TRP A N 1
ATOM 1417 C CA . TRP A 1 174 ? 2.138 -7.649 -17.439 1.00 85.12 174 TRP A CA 1
ATOM 1418 C C . TRP A 1 174 ? 2.481 -8.014 -18.880 1.00 85.12 174 TRP A C 1
ATOM 1420 O O . TRP A 1 174 ? 3.627 -8.349 -19.169 1.00 85.12 174 TRP A O 1
ATOM 1430 N N . LEU A 1 175 ? 1.512 -7.903 -19.790 1.00 87.44 175 LEU A N 1
ATOM 1431 C CA . LEU A 1 175 ? 1.708 -8.194 -21.207 1.00 87.44 175 LEU A CA 1
ATOM 1432 C C . LEU A 1 175 ? 2.726 -7.237 -21.833 1.00 87.44 175 LEU A C 1
ATOM 1434 O O . LEU A 1 175 ? 3.590 -7.680 -22.580 1.00 87.44 175 LEU A O 1
ATOM 1438 N N . LEU A 1 176 ? 2.689 -5.949 -21.481 1.00 84.62 176 LEU A N 1
ATOM 1439 C CA . LEU A 1 176 ? 3.674 -4.969 -21.947 1.00 84.62 176 LEU A CA 1
ATOM 1440 C C . LEU A 1 176 ? 5.093 -5.288 -21.459 1.00 84.62 176 LEU A C 1
ATOM 1442 O O . LEU A 1 176 ? 6.029 -5.235 -22.256 1.00 84.62 176 LEU A O 1
ATOM 1446 N N . ILE A 1 177 ? 5.259 -5.654 -20.183 1.00 82.50 177 ILE A N 1
ATOM 1447 C CA . ILE A 1 177 ? 6.562 -6.065 -19.630 1.00 82.50 177 ILE A CA 1
ATOM 1448 C C . ILE A 1 177 ? 7.046 -7.362 -20.292 1.00 82.50 177 ILE A C 1
ATOM 1450 O O . ILE A 1 177 ? 8.221 -7.474 -20.635 1.00 82.50 177 ILE A O 1
ATOM 1454 N N . LEU A 1 178 ? 6.151 -8.326 -20.516 1.00 83.50 178 LEU A N 1
ATOM 1455 C CA . LEU A 1 178 ? 6.466 -9.595 -21.172 1.00 83.50 178 LEU A CA 1
ATOM 1456 C C . LEU A 1 178 ? 6.913 -9.376 -22.620 1.00 83.50 178 LEU A C 1
ATOM 1458 O O . LEU A 1 178 ? 7.969 -9.867 -23.017 1.00 83.50 178 LEU A O 1
ATOM 1462 N N . VAL A 1 179 ? 6.160 -8.588 -23.392 1.00 84.12 179 VAL A N 1
ATOM 1463 C CA . VAL A 1 179 ? 6.517 -8.232 -24.772 1.00 84.12 179 VAL A CA 1
ATOM 1464 C C . VAL A 1 179 ? 7.865 -7.515 -24.790 1.00 84.12 179 VAL A C 1
ATOM 1466 O O . VAL A 1 179 ? 8.747 -7.903 -25.547 1.00 84.12 179 VAL A O 1
ATOM 1469 N N . GLN A 1 180 ? 8.088 -6.537 -23.909 1.00 78.38 180 GLN A N 1
ATOM 1470 C CA . GLN A 1 180 ? 9.387 -5.868 -23.798 1.00 78.38 180 GLN A CA 1
ATOM 1471 C C . GLN A 1 180 ? 10.523 -6.846 -23.462 1.00 78.38 180 GLN A C 1
ATOM 1473 O O . GLN A 1 180 ? 11.606 -6.738 -24.038 1.00 78.38 180 GLN A O 1
ATOM 1478 N N . SER A 1 181 ? 10.303 -7.782 -22.537 1.00 76.19 181 SER A N 1
ATOM 1479 C CA . SER A 1 181 ? 11.310 -8.766 -22.137 1.00 76.19 181 SER A CA 1
ATOM 1480 C C . SER A 1 181 ? 11.734 -9.642 -23.319 1.00 76.19 181 SER A C 1
ATOM 1482 O O . SER A 1 181 ? 12.931 -9.859 -23.509 1.00 76.19 181 SER A O 1
ATOM 1484 N N . ILE A 1 182 ? 10.780 -10.051 -24.162 1.00 80.31 182 ILE A N 1
ATOM 1485 C CA . ILE A 1 182 ? 11.047 -10.799 -25.399 1.00 80.31 182 ILE A CA 1
ATOM 1486 C C . ILE A 1 182 ? 11.791 -9.924 -26.417 1.00 80.31 182 ILE A C 1
ATOM 1488 O O . ILE A 1 182 ? 12.779 -10.360 -27.006 1.00 80.31 182 ILE A O 1
ATOM 1492 N N . LEU A 1 183 ? 11.353 -8.675 -26.606 1.00 75.12 183 LEU A N 1
ATOM 1493 C CA . LEU A 1 183 ? 11.957 -7.758 -27.577 1.00 75.12 183 LEU A CA 1
ATOM 1494 C C . LEU A 1 183 ? 13.402 -7.374 -27.223 1.00 75.12 183 LEU A C 1
ATOM 1496 O O . LEU A 1 183 ? 14.238 -7.227 -28.117 1.00 75.12 183 LEU A O 1
ATOM 1500 N N . ARG A 1 184 ? 13.705 -7.216 -25.930 1.00 70.44 184 ARG A N 1
ATOM 1501 C CA . ARG A 1 184 ? 15.042 -6.855 -25.437 1.00 70.44 184 ARG A CA 1
ATOM 1502 C C . ARG A 1 184 ? 16.015 -8.039 -25.468 1.00 70.44 184 ARG A C 1
ATOM 1504 O O . ARG A 1 184 ? 17.197 -7.821 -25.721 1.00 70.44 184 ARG A O 1
ATOM 1511 N N . GLY A 1 185 ? 15.526 -9.266 -25.289 1.00 64.88 185 GLY A N 1
ATOM 1512 C CA . GLY A 1 185 ? 16.363 -10.466 -25.182 1.00 64.88 185 GLY A CA 1
ATOM 1513 C C . GLY A 1 185 ? 17.047 -10.592 -23.811 1.00 64.88 185 GLY A C 1
ATOM 1514 O O . GLY A 1 185 ? 17.236 -9.606 -23.096 1.00 64.88 185 GLY A O 1
ATOM 1515 N N . GLY A 1 186 ? 17.367 -11.828 -23.417 1.00 62.94 186 GLY A N 1
ATOM 1516 C CA . GLY A 1 186 ? 18.038 -12.161 -22.152 1.00 62.94 186 GLY A CA 1
ATOM 1517 C C . GLY A 1 186 ? 19.555 -12.332 -22.296 1.00 62.94 186 GLY A C 1
ATOM 1518 O O . GLY A 1 186 ? 20.105 -12.215 -23.389 1.00 62.94 186 GLY A O 1
ATOM 1519 N N . HIS A 1 187 ? 20.244 -12.648 -21.193 1.00 46.28 187 HIS A N 1
ATOM 1520 C CA . HIS A 1 187 ? 21.672 -12.992 -21.227 1.00 46.28 187 HIS A CA 1
ATOM 1521 C C . HIS A 1 187 ? 21.910 -14.174 -22.184 1.00 46.28 187 HIS A C 1
ATOM 1523 O O . HIS A 1 187 ? 21.411 -15.271 -21.951 1.00 46.28 187 HIS A O 1
ATOM 1529 N N . GLY A 1 188 ? 22.664 -13.936 -23.261 1.00 56.88 188 GLY A N 1
ATOM 1530 C CA . GLY A 1 188 ? 23.070 -14.966 -24.225 1.00 56.88 188 GLY A CA 1
ATOM 1531 C C . GLY A 1 188 ? 22.099 -15.239 -25.380 1.00 56.88 188 GLY A C 1
ATOM 1532 O O . GLY A 1 188 ? 22.437 -16.041 -26.245 1.00 56.88 188 GLY A O 1
ATOM 1533 N N . ALA A 1 189 ? 20.942 -14.568 -25.450 1.00 57.06 189 ALA A N 1
ATOM 1534 C CA . ALA A 1 189 ? 20.025 -14.668 -26.589 1.00 57.06 189 ALA A CA 1
ATOM 1535 C C . ALA A 1 189 ? 20.032 -13.357 -27.397 1.00 57.06 189 ALA A C 1
ATOM 1537 O O . ALA A 1 189 ? 19.872 -12.288 -26.800 1.00 57.06 189 ALA A O 1
ATOM 1538 N N . PRO A 1 190 ? 20.203 -13.393 -28.733 1.00 60.19 190 PRO A N 1
ATOM 1539 C CA . PRO A 1 190 ? 20.128 -12.185 -29.545 1.00 60.19 190 PRO A CA 1
ATOM 1540 C C . PRO A 1 190 ? 18.740 -11.552 -29.398 1.00 60.19 190 PRO A C 1
ATOM 1542 O O . PRO A 1 190 ? 17.720 -12.236 -29.487 1.00 60.19 190 PRO A O 1
ATOM 1545 N N . SER A 1 191 ? 18.696 -10.240 -29.157 1.00 66.19 191 SER A N 1
ATOM 1546 C CA . SER A 1 191 ? 17.448 -9.475 -29.155 1.00 66.19 191 SER A CA 1
ATOM 1547 C C . SER A 1 191 ? 16.717 -9.711 -30.475 1.00 66.19 191 SER A C 1
ATOM 1549 O O . SER A 1 191 ? 17.334 -9.585 -31.534 1.00 66.19 191 SER A O 1
ATOM 1551 N N . ALA A 1 192 ? 15.407 -9.968 -30.438 1.00 66.50 192 ALA A N 1
ATOM 1552 C CA . ALA A 1 192 ? 14.613 -10.196 -31.652 1.00 66.50 192 ALA A CA 1
ATOM 1553 C C . ALA A 1 192 ? 14.718 -9.037 -32.670 1.00 66.50 192 ALA A C 1
ATOM 1555 O O . ALA A 1 192 ? 14.491 -9.231 -33.858 1.00 66.50 192 ALA A O 1
ATOM 1556 N N . ILE A 1 193 ? 15.081 -7.836 -32.198 1.00 69.31 193 ILE A N 1
ATOM 1557 C CA . ILE A 1 193 ? 15.198 -6.606 -32.997 1.00 69.31 193 ILE A CA 1
ATOM 1558 C C . ILE A 1 193 ? 16.673 -6.213 -33.278 1.00 69.31 193 ILE A C 1
ATOM 1560 O O . ILE A 1 193 ? 16.924 -5.263 -34.011 1.00 69.31 193 ILE A O 1
ATOM 1564 N N . GLY A 1 194 ? 17.682 -6.919 -32.744 1.00 67.25 194 GLY A N 1
ATOM 1565 C CA . GLY A 1 194 ? 19.097 -6.622 -33.046 1.00 67.25 194 GLY A CA 1
ATOM 1566 C C . GLY A 1 194 ? 19.540 -5.188 -32.699 1.00 67.25 194 GLY A C 1
ATOM 1567 O O . GLY A 1 194 ? 20.287 -4.555 -33.446 1.00 67.25 194 GLY A O 1
ATOM 1568 N N . ILE A 1 195 ? 19.046 -4.635 -31.588 1.00 70.00 195 ILE A N 1
ATOM 1569 C CA . ILE A 1 195 ? 19.283 -3.235 -31.209 1.00 70.00 195 ILE A CA 1
ATOM 1570 C C . ILE A 1 195 ? 20.699 -3.078 -30.640 1.00 70.00 195 ILE A C 1
ATOM 1572 O O . ILE A 1 195 ? 21.088 -3.788 -29.715 1.00 70.00 195 ILE A O 1
ATOM 1576 N N . LYS A 1 196 ? 21.460 -2.102 -31.149 1.00 71.69 196 LYS A N 1
ATOM 1577 C CA . LYS A 1 196 ? 22.785 -1.756 -30.609 1.00 71.69 196 LYS A CA 1
ATOM 1578 C C . LYS A 1 196 ? 22.679 -1.206 -29.181 1.00 71.69 196 LYS A C 1
ATOM 1580 O O . LYS A 1 196 ? 21.834 -0.351 -28.894 1.00 71.69 196 LYS A O 1
ATOM 1585 N N . CYS A 1 197 ? 23.583 -1.651 -28.307 1.00 65.75 197 CYS A N 1
ATOM 1586 C CA . CYS A 1 197 ? 23.734 -1.124 -26.952 1.00 65.75 197 CYS A CA 1
ATOM 1587 C C . CYS A 1 197 ? 23.932 0.404 -26.993 1.00 65.75 197 CYS A C 1
ATOM 1589 O O . CYS A 1 197 ? 24.742 0.897 -27.774 1.00 65.75 197 CYS A O 1
ATOM 1591 N N . ASN A 1 198 ? 23.200 1.138 -26.146 1.00 68.62 198 ASN A N 1
ATOM 1592 C CA . ASN A 1 198 ? 23.249 2.604 -26.000 1.00 68.62 198 ASN A CA 1
ATOM 1593 C C . ASN A 1 198 ? 22.604 3.458 -27.123 1.00 68.62 198 ASN A C 1
ATOM 1595 O O . ASN A 1 198 ? 22.836 4.661 -27.194 1.00 68.62 198 ASN A O 1
ATOM 1599 N N . SER A 1 199 ? 21.755 2.880 -27.979 1.00 80.75 199 SER A N 1
ATOM 1600 C CA . SER A 1 199 ? 20.913 3.663 -28.902 1.00 80.75 199 SER A CA 1
ATOM 1601 C C . SER A 1 199 ? 19.757 4.369 -28.173 1.00 80.75 199 SER A C 1
ATOM 1603 O O . SER A 1 199 ? 19.214 3.842 -27.199 1.00 80.75 199 SER A O 1
ATOM 1605 N N . SER A 1 200 ? 19.284 5.511 -28.685 1.00 79.25 200 SER A N 1
ATOM 1606 C CA . SER A 1 200 ? 18.059 6.173 -28.200 1.00 79.25 200 SER A CA 1
ATOM 1607 C C . SER A 1 200 ? 16.851 5.229 -28.204 1.00 79.25 200 SER A C 1
ATOM 1609 O O . SER A 1 200 ? 16.017 5.276 -27.303 1.00 79.25 200 SER A O 1
ATOM 1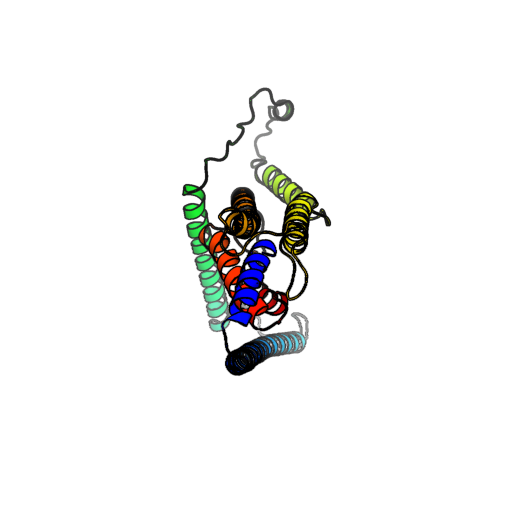611 N N . THR A 1 201 ? 16.792 4.305 -29.168 1.00 77.94 201 THR A N 1
ATOM 1612 C CA . THR A 1 201 ? 15.749 3.271 -29.244 1.00 77.94 201 THR A CA 1
ATOM 1613 C C . THR A 1 201 ? 15.817 2.279 -28.083 1.00 77.94 201 THR A C 1
ATOM 1615 O O . THR A 1 201 ? 14.772 1.868 -27.593 1.00 77.94 201 THR A O 1
ATOM 1618 N N . TYR A 1 202 ? 17.010 1.948 -27.578 1.00 78.25 202 TYR A N 1
ATOM 1619 C CA . TYR A 1 202 ? 17.195 1.064 -26.420 1.00 78.25 202 TYR A CA 1
ATOM 1620 C C . TYR A 1 202 ? 16.693 1.710 -25.120 1.00 78.25 202 TYR A C 1
ATOM 1622 O O . TYR A 1 202 ? 15.986 1.075 -24.333 1.00 78.25 202 TYR A O 1
ATOM 1630 N N . TRP A 1 203 ? 17.010 2.990 -24.907 1.00 81.44 203 TRP A N 1
ATOM 1631 C CA . TRP A 1 203 ? 16.531 3.740 -23.744 1.00 81.44 203 TRP A CA 1
ATOM 1632 C C . TRP A 1 203 ? 15.018 3.949 -23.781 1.00 81.44 203 TRP A C 1
ATOM 1634 O O . TRP A 1 203 ? 14.358 3.777 -22.760 1.00 81.44 203 TRP A O 1
ATOM 1644 N N . LEU A 1 204 ? 14.448 4.223 -24.956 1.00 81.94 204 LEU A N 1
ATOM 1645 C CA . LEU A 1 204 ? 13.000 4.357 -25.128 1.00 81.94 204 LEU A CA 1
ATOM 1646 C C . LEU A 1 204 ? 12.284 3.022 -24.860 1.00 81.94 204 LEU A C 1
ATOM 1648 O O . LEU A 1 204 ? 11.312 2.995 -24.106 1.00 81.94 204 LEU A O 1
ATOM 1652 N N . LEU A 1 205 ? 12.831 1.903 -25.354 1.00 77.81 205 LEU A N 1
ATOM 1653 C CA . LEU A 1 205 ? 12.339 0.547 -25.064 1.00 77.81 205 LEU A CA 1
ATOM 1654 C C . LEU A 1 205 ? 12.469 0.165 -23.577 1.00 77.81 205 LEU A C 1
ATOM 1656 O O . LEU A 1 205 ? 11.762 -0.720 -23.101 1.00 77.81 205 LEU A O 1
ATOM 1660 N N . THR A 1 206 ? 13.378 0.809 -22.842 1.00 77.75 206 THR A N 1
ATOM 1661 C CA . THR A 1 206 ? 13.603 0.574 -21.407 1.00 77.75 206 THR A CA 1
ATOM 1662 C C . THR A 1 206 ? 12.698 1.448 -20.534 1.00 77.75 206 THR A C 1
ATOM 1664 O O . THR A 1 206 ? 12.123 0.953 -19.567 1.00 77.75 206 THR A O 1
ATOM 1667 N N . LEU A 1 207 ? 12.537 2.730 -20.870 1.00 84.19 207 LEU A N 1
ATOM 1668 C CA . LEU A 1 207 ? 11.778 3.700 -20.074 1.00 84.19 207 LEU A CA 1
ATOM 1669 C C . LEU A 1 207 ? 10.266 3.617 -20.304 1.00 84.19 207 LEU A C 1
ATOM 1671 O O . LEU A 1 207 ? 9.497 3.808 -19.362 1.00 84.19 207 LEU A O 1
ATOM 1675 N N . LEU A 1 208 ? 9.821 3.315 -21.526 1.00 83.12 208 LEU A N 1
ATOM 1676 C CA . LEU A 1 208 ? 8.395 3.286 -21.867 1.00 83.12 208 LEU A CA 1
ATOM 1677 C C . LEU A 1 208 ? 7.609 2.269 -21.014 1.00 83.12 208 LEU A C 1
ATOM 1679 O O . LEU A 1 208 ? 6.581 2.643 -20.444 1.00 83.12 208 LEU A O 1
ATOM 1683 N N . PRO A 1 209 ? 8.099 1.037 -20.795 1.00 79.50 209 PRO A N 1
ATOM 1684 C CA . PRO A 1 209 ? 7.400 0.068 -19.949 1.00 79.50 209 PRO A CA 1
ATOM 1685 C C . PRO A 1 209 ? 7.514 0.347 -18.447 1.00 79.50 209 PRO A C 1
ATOM 1687 O O . PRO A 1 209 ? 6.744 -0.213 -17.677 1.00 79.50 209 PRO A O 1
ATOM 1690 N N . LEU A 1 210 ? 8.422 1.231 -18.016 1.00 82.44 210 LEU A N 1
ATOM 1691 C CA . LEU A 1 210 ? 8.459 1.741 -16.640 1.00 82.44 210 LEU A CA 1
ATOM 1692 C C . LEU A 1 210 ? 7.474 2.900 -16.442 1.00 82.44 210 LEU A C 1
ATOM 1694 O O . LEU A 1 210 ? 6.879 3.027 -15.373 1.00 82.44 210 LEU A O 1
ATOM 1698 N N . ALA A 1 211 ? 7.247 3.719 -17.471 1.00 86.56 211 ALA A N 1
ATOM 1699 C CA . ALA A 1 211 ? 6.305 4.833 -17.415 1.00 86.56 211 ALA A CA 1
ATOM 1700 C C . ALA A 1 211 ? 4.840 4.368 -17.318 1.00 86.56 211 ALA A C 1
ATOM 1702 O O . ALA A 1 211 ? 4.038 4.997 -16.625 1.00 86.56 211 ALA A O 1
ATOM 1703 N N . VAL A 1 212 ? 4.486 3.250 -17.964 1.00 86.25 212 VAL A N 1
ATOM 1704 C CA . VAL A 1 212 ? 3.104 2.736 -17.977 1.00 86.25 212 VAL A CA 1
ATOM 1705 C C . VAL A 1 212 ? 2.608 2.305 -16.582 1.00 86.25 212 VAL A C 1
ATOM 1707 O O . VAL A 1 212 ? 1.548 2.767 -16.165 1.00 86.25 212 VAL A O 1
ATOM 1710 N N . PRO A 1 213 ? 3.323 1.489 -15.785 1.00 85.31 213 PRO A N 1
ATOM 1711 C CA . PRO A 1 213 ? 2.862 1.142 -14.445 1.00 85.31 213 PRO A CA 1
ATOM 1712 C C . PRO A 1 213 ? 2.891 2.339 -13.477 1.00 85.31 213 PRO A C 1
ATOM 1714 O O . PRO A 1 213 ? 2.074 2.380 -12.554 1.00 85.31 213 PRO A O 1
ATOM 1717 N N . ILE A 1 214 ? 3.756 3.344 -13.701 1.00 87.44 214 ILE A N 1
ATOM 1718 C CA . ILE A 1 214 ? 3.727 4.615 -12.951 1.00 87.44 214 ILE A CA 1
ATOM 1719 C C . ILE A 1 214 ? 2.420 5.360 -13.236 1.00 87.44 214 ILE A C 1
ATOM 1721 O O . ILE A 1 214 ? 1.717 5.741 -12.297 1.00 87.44 214 ILE A O 1
ATOM 1725 N N . SER A 1 215 ? 2.061 5.535 -14.511 1.00 88.81 215 SER A N 1
ATOM 1726 C CA . SER A 1 215 ? 0.837 6.247 -14.892 1.00 88.81 215 SER A CA 1
ATOM 1727 C C . SER A 1 215 ? -0.418 5.515 -14.412 1.00 88.81 215 SER A C 1
ATOM 1729 O O . SER A 1 215 ? -1.299 6.138 -13.814 1.00 88.81 215 SER A O 1
ATOM 1731 N N . VAL A 1 216 ? -0.461 4.187 -14.553 1.00 88.62 216 VAL A N 1
ATOM 1732 C CA . VAL A 1 216 ? -1.544 3.341 -14.029 1.00 88.62 216 VAL A CA 1
ATOM 1733 C C . VAL A 1 216 ? -1.647 3.454 -12.506 1.00 88.62 216 VAL A C 1
ATOM 1735 O O . VAL A 1 216 ? -2.753 3.573 -11.977 1.00 88.62 216 VAL A O 1
ATOM 1738 N N . SER A 1 217 ? -0.523 3.466 -11.782 1.00 88.56 217 SER A N 1
ATOM 1739 C CA . SER A 1 217 ? -0.529 3.610 -10.321 1.00 88.56 217 SER A CA 1
ATOM 1740 C C . SER A 1 217 ? -1.058 4.973 -9.873 1.00 88.56 217 SER A C 1
ATOM 1742 O O . SER A 1 217 ? -1.818 5.041 -8.905 1.00 88.56 217 SER A O 1
ATOM 1744 N N . LEU A 1 218 ? -0.680 6.055 -10.558 1.00 89.75 218 LEU A N 1
ATOM 1745 C CA . LEU A 1 218 ? -1.174 7.400 -10.254 1.00 89.75 218 LEU A CA 1
ATOM 1746 C C . LEU A 1 218 ? -2.665 7.537 -10.578 1.00 89.75 218 LEU A C 1
ATOM 1748 O O . LEU A 1 218 ? -3.421 8.072 -9.765 1.00 89.75 218 LEU A O 1
ATOM 1752 N N . TRP A 1 219 ? -3.104 7.007 -11.721 1.00 90.50 219 TRP A N 1
ATOM 1753 C CA . TRP A 1 219 ? -4.510 7.016 -12.124 1.00 90.50 219 TRP A CA 1
ATOM 1754 C C . TRP A 1 219 ? -5.387 6.223 -11.149 1.00 90.50 219 TRP A C 1
ATOM 1756 O O . TRP A 1 219 ? -6.394 6.736 -10.656 1.00 90.50 219 TRP A O 1
ATOM 1766 N N . MET A 1 220 ? -4.970 5.006 -10.795 1.00 88.00 220 MET A N 1
ATOM 1767 C CA . MET A 1 220 ? -5.658 4.178 -9.804 1.00 88.00 220 MET A CA 1
ATOM 1768 C C . MET A 1 220 ? -5.676 4.858 -8.429 1.00 88.00 220 MET A C 1
ATOM 1770 O O . MET A 1 220 ? -6.715 4.910 -7.773 1.00 88.00 220 MET A O 1
ATOM 1774 N N . GLY A 1 221 ? -4.557 5.459 -8.017 1.00 88.94 221 GLY A N 1
ATOM 1775 C CA . GLY A 1 221 ? -4.473 6.241 -6.786 1.00 88.94 221 GLY A CA 1
ATOM 1776 C C . GLY A 1 221 ? -5.463 7.407 -6.756 1.00 88.94 221 GLY A C 1
ATOM 1777 O O . GLY A 1 221 ? -6.165 7.598 -5.765 1.00 88.94 221 GLY A O 1
ATOM 1778 N N . TYR A 1 222 ? -5.582 8.151 -7.856 1.00 89.25 222 TYR A N 1
ATOM 1779 C CA . TYR A 1 222 ? -6.561 9.230 -7.989 1.00 89.25 222 TYR A CA 1
ATOM 1780 C C . TYR A 1 222 ? -8.007 8.716 -7.891 1.00 89.25 222 TYR A C 1
ATOM 1782 O O . TYR A 1 222 ? -8.817 9.281 -7.151 1.00 89.25 222 TYR A O 1
ATOM 1790 N N . ARG A 1 223 ? -8.323 7.604 -8.569 1.00 87.06 223 ARG A N 1
ATOM 1791 C CA . ARG A 1 223 ? -9.643 6.952 -8.496 1.00 87.06 223 ARG A CA 1
ATOM 1792 C C . ARG A 1 223 ? -9.987 6.520 -7.068 1.00 87.06 223 ARG A C 1
ATOM 1794 O O . ARG A 1 223 ? -11.107 6.765 -6.625 1.00 87.06 223 ARG A O 1
ATOM 1801 N N . LEU A 1 224 ? -9.033 5.943 -6.335 1.00 88.12 224 LEU A N 1
ATOM 1802 C CA . LEU A 1 224 ? -9.218 5.532 -4.938 1.00 88.12 224 LEU A CA 1
ATOM 1803 C C . LEU A 1 224 ? -9.515 6.719 -4.018 1.00 88.12 224 LEU A C 1
ATOM 1805 O O . LEU A 1 224 ? -10.402 6.615 -3.175 1.00 88.12 224 LEU A O 1
ATOM 1809 N N . ARG A 1 225 ? -8.836 7.857 -4.203 1.00 89.94 225 ARG A N 1
ATOM 1810 C CA . ARG A 1 225 ? -9.106 9.080 -3.420 1.00 89.94 225 ARG A CA 1
ATOM 1811 C C . ARG A 1 225 ? -10.507 9.621 -3.668 1.00 89.94 225 ARG A C 1
ATOM 1813 O O . ARG A 1 225 ? -11.196 10.005 -2.726 1.00 89.94 225 ARG A O 1
ATOM 1820 N N . LEU A 1 226 ? -10.951 9.612 -4.926 1.00 86.06 226 LEU A N 1
ATOM 1821 C CA . LEU A 1 226 ? -12.296 10.058 -5.278 1.00 86.06 226 LEU A CA 1
ATOM 1822 C C . LEU A 1 226 ? -13.368 9.156 -4.649 1.00 86.06 226 LEU A C 1
ATOM 1824 O O . LEU A 1 226 ? -14.335 9.654 -4.077 1.00 86.06 226 LEU A O 1
ATOM 1828 N N . LEU A 1 227 ? -13.167 7.835 -4.696 1.00 83.44 227 LEU A N 1
ATOM 1829 C CA . LEU A 1 227 ? -14.052 6.872 -4.038 1.00 83.44 227 LEU A CA 1
ATOM 1830 C C . LEU A 1 227 ? -14.046 7.038 -2.513 1.00 83.44 227 LEU A C 1
ATOM 1832 O O . LEU A 1 227 ? -15.111 7.014 -1.902 1.00 83.44 227 LEU A O 1
ATOM 1836 N N . ASN A 1 228 ? -12.878 7.261 -1.902 1.00 87.12 228 ASN A N 1
ATOM 1837 C CA . ASN A 1 228 ? -12.755 7.503 -0.464 1.00 87.12 228 ASN A CA 1
ATOM 1838 C C . ASN A 1 228 ? -13.556 8.736 -0.032 1.00 87.12 228 ASN A C 1
ATOM 1840 O O . ASN A 1 228 ? -14.320 8.665 0.925 1.00 87.12 228 ASN A O 1
ATOM 1844 N N . ARG A 1 229 ? -13.479 9.835 -0.793 1.00 85.50 229 ARG A N 1
ATOM 1845 C CA . ARG A 1 229 ? -14.287 11.035 -0.534 1.00 85.50 229 ARG A CA 1
ATOM 1846 C C . ARG A 1 229 ? -15.786 10.749 -0.579 1.00 85.50 229 ARG A C 1
ATOM 1848 O O . ARG A 1 229 ? -16.507 11.186 0.312 1.00 85.50 229 ARG A O 1
ATOM 1855 N N . ILE A 1 230 ? -16.248 9.997 -1.579 1.00 82.44 230 ILE A N 1
ATOM 1856 C CA . ILE A 1 230 ? -17.666 9.621 -1.700 1.00 82.44 230 ILE A CA 1
ATOM 1857 C C . ILE A 1 230 ? -18.107 8.771 -0.499 1.00 82.44 230 ILE A C 1
ATOM 1859 O O . ILE A 1 230 ? -19.194 8.989 0.031 1.00 82.44 230 ILE A O 1
ATOM 1863 N N . LYS A 1 231 ? -17.263 7.846 -0.023 1.00 83.69 231 LYS A N 1
ATOM 1864 C CA . LYS A 1 231 ? -17.542 7.031 1.172 1.00 83.69 231 LYS A CA 1
ATOM 1865 C C . LYS A 1 231 ? -17.633 7.876 2.443 1.00 83.69 231 LYS A C 1
ATOM 1867 O O . LYS A 1 231 ? -18.583 7.720 3.207 1.00 83.69 231 LYS A O 1
ATOM 1872 N N . VAL A 1 232 ? -16.688 8.796 2.643 1.00 85.62 232 VAL A N 1
ATOM 1873 C CA . VAL A 1 232 ? -16.665 9.683 3.818 1.00 85.62 232 VAL A CA 1
ATOM 1874 C C . VAL A 1 232 ? -17.874 10.625 3.817 1.00 85.62 232 VAL A C 1
ATOM 1876 O O . VAL A 1 232 ? -18.560 10.739 4.830 1.00 85.62 232 VAL A O 1
ATOM 1879 N N . GLN A 1 233 ? -18.208 11.242 2.678 1.00 81.19 233 GLN A N 1
ATOM 1880 C CA . GLN A 1 233 ? -19.402 12.093 2.552 1.00 81.19 233 GLN A CA 1
ATOM 1881 C C . GLN A 1 233 ? -20.712 11.301 2.654 1.00 81.19 233 GLN A C 1
ATOM 1883 O O . GLN A 1 233 ? -21.719 11.816 3.137 1.00 81.19 233 GLN A O 1
ATOM 1888 N N . GLY A 1 234 ? -20.700 10.038 2.225 1.00 73.75 234 GLY A N 1
ATOM 1889 C CA . GLY A 1 234 ? -21.793 9.091 2.415 1.00 73.75 234 GLY A CA 1
ATOM 1890 C C . GLY A 1 234 ? -21.960 8.608 3.857 1.00 73.75 234 GLY A C 1
ATOM 1891 O O . GLY A 1 234 ? -22.917 7.888 4.115 1.00 73.75 234 GLY A O 1
ATOM 1892 N N . ASN A 1 235 ? -21.080 9.010 4.786 1.00 76.12 235 ASN A N 1
ATOM 1893 C CA . ASN A 1 235 ? -21.026 8.535 6.174 1.00 76.12 235 ASN A CA 1
ATOM 1894 C C . ASN A 1 235 ? -20.984 7.000 6.258 1.00 76.12 235 ASN A C 1
ATOM 1896 O O . ASN A 1 235 ? -21.682 6.374 7.058 1.00 76.12 235 ASN A O 1
ATOM 1900 N N . TYR A 1 236 ? -20.187 6.396 5.374 1.00 77.38 236 TYR A N 1
ATOM 1901 C CA . TYR A 1 236 ? -19.990 4.956 5.329 1.00 77.38 236 TYR A CA 1
ATOM 1902 C C . TYR A 1 236 ? -19.394 4.449 6.659 1.00 77.38 236 TYR A C 1
ATOM 1904 O O . TYR A 1 236 ? -18.472 5.080 7.189 1.00 77.38 236 TYR A O 1
ATOM 1912 N N . PRO A 1 237 ? -19.887 3.326 7.218 1.00 78.50 237 PRO A N 1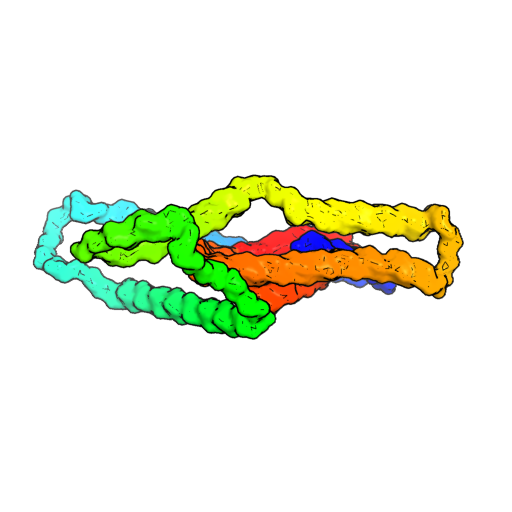
ATOM 1913 C CA . PRO A 1 237 ? -19.363 2.780 8.464 1.00 78.50 237 PRO A CA 1
ATOM 1914 C C . PRO A 1 237 ? -17.988 2.135 8.238 1.00 78.50 237 PRO A C 1
ATOM 1916 O O . PRO A 1 237 ? -17.892 0.966 7.881 1.00 78.50 237 PRO A O 1
ATOM 1919 N N . PHE A 1 238 ? -16.916 2.895 8.471 1.00 81.81 238 PHE A N 1
ATOM 1920 C CA . PHE A 1 238 ? -15.551 2.362 8.456 1.00 81.81 238 PHE A CA 1
ATOM 1921 C C . PHE A 1 238 ? -15.317 1.433 9.655 1.00 81.81 238 PHE A C 1
ATOM 1923 O O . PHE A 1 238 ? -15.487 1.833 10.816 1.00 81.81 238 PHE A O 1
ATOM 1930 N N . VAL A 1 239 ? -14.916 0.198 9.373 1.00 79.56 239 VAL A N 1
ATOM 1931 C CA . VAL A 1 239 ? -14.546 -0.810 10.370 1.00 79.56 239 VAL A CA 1
ATOM 1932 C C . VAL A 1 239 ? -13.125 -0.532 10.877 1.00 79.56 239 VAL A C 1
ATOM 1934 O O . VAL A 1 239 ? -12.309 0.113 10.217 1.00 79.56 239 VAL A O 1
ATOM 1937 N N . GLU A 1 240 ? -12.814 -0.977 12.096 1.00 69.56 240 GLU A N 1
ATOM 1938 C CA . GLU A 1 240 ? -11.455 -0.894 12.640 1.00 69.56 240 GLU A CA 1
ATOM 1939 C C . GLU A 1 240 ? -10.509 -1.768 11.794 1.00 69.56 240 GLU A C 1
ATOM 1941 O O . GLU A 1 240 ? -10.576 -2.989 11.867 1.00 69.56 240 GLU A O 1
ATOM 1946 N N . GLY A 1 241 ? -9.665 -1.127 10.976 1.00 73.31 241 GLY A N 1
ATOM 1947 C CA . GLY A 1 241 ? -8.817 -1.772 9.959 1.00 73.31 241 GLY A CA 1
ATOM 1948 C C . GLY A 1 241 ? -8.980 -1.150 8.564 1.00 73.31 241 GLY A C 1
ATOM 1949 O O . GLY A 1 241 ? -8.108 -1.285 7.713 1.00 73.31 241 GLY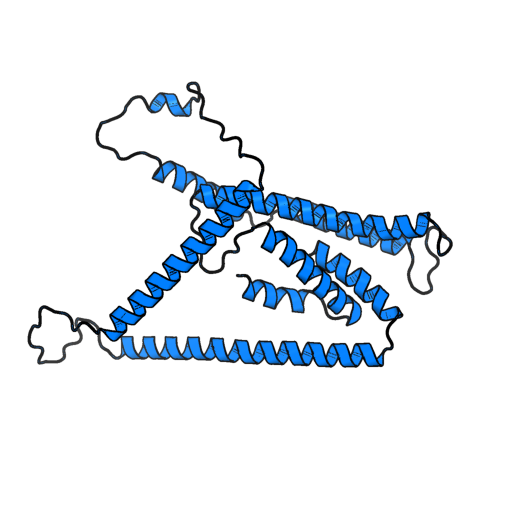 A O 1
ATOM 1950 N N . ASP A 1 242 ? -10.048 -0.381 8.327 1.00 81.88 242 ASP A N 1
ATOM 1951 C CA . ASP A 1 242 ? -10.269 0.224 7.013 1.00 81.88 242 ASP A CA 1
ATOM 1952 C C . ASP A 1 242 ? -9.312 1.393 6.725 1.00 81.88 242 ASP A C 1
ATOM 1954 O O . ASP A 1 242 ? -9.201 2.380 7.469 1.00 81.88 242 ASP A O 1
ATOM 1958 N N . ILE A 1 243 ? -8.644 1.311 5.574 1.00 83.25 243 ILE A N 1
ATOM 1959 C CA . ILE A 1 243 ? -7.660 2.300 5.133 1.00 83.25 243 ILE A CA 1
ATOM 1960 C C . ILE A 1 243 ? -8.363 3.502 4.496 1.00 83.25 243 ILE A C 1
ATOM 1962 O O . ILE A 1 243 ? -9.034 3.385 3.471 1.00 83.25 243 ILE A O 1
ATOM 1966 N N . HIS A 1 244 ? -8.111 4.689 5.049 1.00 85.38 244 HIS A N 1
ATOM 1967 C CA . HIS A 1 244 ? -8.540 5.956 4.457 1.00 85.38 244 HIS A CA 1
ATOM 1968 C C . HIS A 1 244 ? -7.539 6.397 3.384 1.00 85.38 244 HIS A C 1
ATOM 1970 O O . HIS A 1 244 ? -6.380 6.729 3.676 1.00 85.38 244 HIS A O 1
ATOM 1976 N N . TRP A 1 245 ? -7.968 6.399 2.124 1.00 87.19 245 TRP A N 1
ATOM 1977 C CA . TRP A 1 245 ? -7.109 6.732 0.987 1.00 87.19 245 TRP A CA 1
ATOM 1978 C C . TRP A 1 245 ? -6.966 8.248 0.811 1.00 87.19 245 TRP A C 1
ATOM 1980 O O . TRP A 1 245 ? -7.681 8.869 0.032 1.00 87.19 245 TRP A O 1
ATOM 1990 N N . ILE A 1 246 ? -5.994 8.822 1.522 1.00 88.56 246 ILE A N 1
ATOM 1991 C CA . ILE A 1 246 ? -5.548 10.224 1.405 1.00 88.56 246 ILE A CA 1
ATOM 1992 C C . ILE A 1 246 ? -4.315 10.351 0.497 1.00 88.56 246 ILE A C 1
ATOM 1994 O O . ILE A 1 246 ? -3.575 9.379 0.313 1.00 88.56 246 ILE A O 1
ATOM 1998 N N . LYS A 1 247 ? -4.019 11.554 -0.013 1.00 88.25 247 LYS A N 1
ATOM 1999 C CA . LYS A 1 247 ? -2.873 11.862 -0.896 1.00 88.25 247 LYS A CA 1
ATOM 2000 C C . LYS A 1 247 ? -1.558 11.289 -0.376 1.00 88.25 247 LYS A C 1
ATOM 2002 O O . LYS A 1 247 ? -0.837 10.637 -1.127 1.00 88.25 247 LYS A O 1
ATOM 2007 N N . ARG A 1 248 ? -1.269 11.491 0.917 1.00 87.50 248 ARG A N 1
ATOM 2008 C CA . ARG A 1 248 ? -0.048 10.981 1.562 1.00 87.50 248 ARG A CA 1
ATOM 2009 C C . ARG A 1 248 ? 0.033 9.460 1.468 1.00 87.50 248 ARG A C 1
ATOM 2011 O O . ARG A 1 248 ? 1.044 8.944 1.015 1.00 87.50 248 ARG A O 1
ATOM 2018 N N . ARG A 1 249 ? -1.029 8.747 1.857 1.00 87.94 249 ARG A N 1
ATOM 2019 C CA . ARG A 1 249 ? -1.080 7.276 1.826 1.00 87.94 249 ARG A CA 1
ATOM 2020 C C . ARG A 1 249 ? -0.979 6.761 0.390 1.00 87.94 249 ARG A C 1
ATOM 2022 O O . ARG A 1 249 ? -0.157 5.899 0.107 1.00 87.94 249 ARG A O 1
ATOM 2029 N N . VAL A 1 250 ? -1.732 7.353 -0.531 1.00 88.44 250 VAL A N 1
ATOM 2030 C CA . VAL A 1 250 ? -1.749 6.976 -1.953 1.00 88.44 250 VAL A CA 1
ATOM 2031 C C . VAL A 1 250 ? -0.395 7.144 -2.640 1.00 88.44 250 VAL A C 1
ATOM 2033 O O . VAL A 1 250 ? -0.117 6.398 -3.569 1.00 88.44 250 VAL A O 1
ATOM 2036 N N . LEU A 1 251 ? 0.461 8.062 -2.183 1.00 88.12 251 LEU A N 1
ATOM 2037 C CA . LEU A 1 251 ? 1.840 8.190 -2.670 1.00 88.12 251 LEU A CA 1
ATOM 2038 C C . LEU A 1 251 ? 2.829 7.316 -1.885 1.00 88.12 251 LEU A C 1
ATOM 2040 O O . LEU A 1 251 ? 3.719 6.704 -2.473 1.00 88.12 251 LEU A O 1
ATOM 2044 N N . MET A 1 252 ? 2.657 7.218 -0.566 1.00 88.06 252 MET A N 1
ATOM 2045 C CA . MET A 1 252 ? 3.533 6.445 0.315 1.00 88.06 252 MET A CA 1
ATOM 2046 C C . MET A 1 252 ? 3.467 4.941 0.018 1.00 88.06 252 MET A C 1
ATOM 2048 O O . MET A 1 252 ? 4.508 4.296 -0.048 1.00 88.06 252 MET A O 1
ATOM 2052 N N . PHE A 1 253 ? 2.274 4.376 -0.199 1.00 87.88 253 PHE A N 1
ATOM 2053 C CA . PHE A 1 253 ? 2.111 2.940 -0.460 1.00 87.88 253 PHE A CA 1
ATOM 2054 C C . PHE A 1 253 ? 2.849 2.471 -1.727 1.00 87.88 253 PHE A C 1
ATOM 2056 O O . PHE A 1 253 ? 3.640 1.532 -1.622 1.00 87.88 253 PHE A O 1
ATOM 2063 N N . PRO A 1 254 ? 2.666 3.110 -2.902 1.00 87.88 254 PRO A N 1
ATOM 2064 C CA . PRO A 1 254 ? 3.502 2.899 -4.077 1.00 87.88 254 PRO A CA 1
ATOM 2065 C C . PRO A 1 254 ? 4.992 3.029 -3.803 1.00 87.88 254 PRO A C 1
ATOM 2067 O O . PRO A 1 254 ? 5.729 2.137 -4.195 1.00 87.88 254 PRO A O 1
ATOM 2070 N N . ALA A 1 255 ? 5.436 4.085 -3.115 1.00 87.62 255 ALA A N 1
ATOM 2071 C CA . ALA A 1 255 ? 6.857 4.314 -2.863 1.00 87.62 255 ALA A CA 1
ATOM 2072 C C . ALA A 1 255 ? 7.484 3.185 -2.030 1.00 87.62 255 ALA A C 1
ATOM 2074 O O . ALA A 1 255 ? 8.515 2.636 -2.415 1.00 87.62 255 ALA A O 1
ATOM 2075 N N . VAL A 1 256 ? 6.820 2.783 -0.944 1.00 87.19 256 VAL A N 1
ATOM 2076 C CA . VAL A 1 256 ? 7.243 1.655 -0.100 1.00 87.19 256 VAL A CA 1
ATOM 2077 C C . VAL A 1 256 ? 7.195 0.334 -0.874 1.00 87.19 256 VAL A C 1
ATOM 2079 O O . VAL A 1 256 ? 8.064 -0.517 -0.721 1.00 87.19 256 VAL A O 1
ATOM 2082 N N . CYS A 1 257 ? 6.205 0.152 -1.747 1.00 86.81 257 CYS A N 1
ATOM 2083 C CA . CYS A 1 257 ? 6.152 -1.009 -2.629 1.00 86.81 257 CYS A CA 1
ATOM 2084 C C . 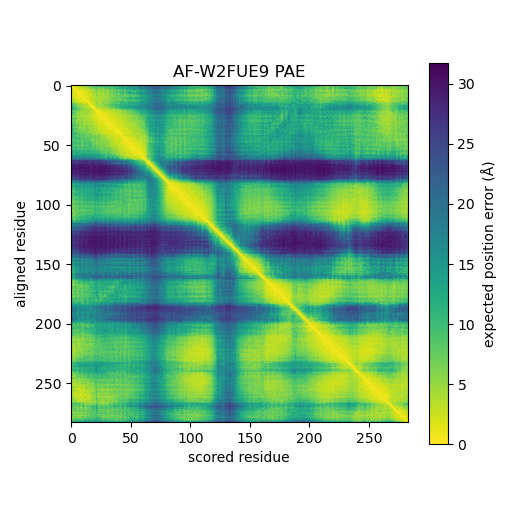CYS A 1 257 ? 7.302 -1.004 -3.642 1.00 86.81 257 CYS A C 1
ATOM 2086 O O . CYS A 1 257 ? 7.894 -2.047 -3.888 1.00 86.81 257 CYS A O 1
ATOM 2088 N N . THR A 1 258 ? 7.654 0.139 -4.222 1.00 86.56 258 THR A N 1
ATOM 2089 C CA . THR A 1 258 ? 8.777 0.232 -5.156 1.00 86.56 258 THR A CA 1
ATOM 2090 C C . THR A 1 258 ? 10.085 -0.113 -4.452 1.00 86.56 258 THR A C 1
ATOM 2092 O O . THR A 1 258 ? 10.834 -0.932 -4.972 1.00 86.56 258 THR A O 1
ATOM 2095 N N . THR A 1 259 ? 10.340 0.411 -3.248 1.00 84.94 259 THR A N 1
ATOM 2096 C CA . THR A 1 259 ? 11.550 0.059 -2.480 1.00 84.94 259 THR A CA 1
ATOM 2097 C C . THR A 1 259 ? 11.566 -1.417 -2.083 1.00 84.94 259 THR A C 1
ATOM 2099 O O . THR A 1 259 ? 12.589 -2.083 -2.241 1.00 84.94 259 THR A O 1
ATOM 2102 N N . ALA A 1 260 ? 10.423 -1.964 -1.663 1.00 86.62 260 ALA A N 1
ATOM 2103 C CA . ALA A 1 260 ? 10.257 -3.394 -1.416 1.00 86.62 260 ALA A CA 1
ATOM 2104 C C . ALA A 1 260 ? 10.497 -4.236 -2.676 1.00 86.62 260 ALA A C 1
ATOM 2106 O O . ALA A 1 260 ? 11.111 -5.293 -2.598 1.00 86.62 260 ALA A O 1
ATOM 2107 N N . GLY A 1 261 ? 10.038 -3.764 -3.836 1.00 85.69 261 GLY A N 1
ATOM 2108 C CA . GLY A 1 261 ? 10.260 -4.387 -5.134 1.00 85.69 261 GLY A CA 1
ATOM 2109 C C . GLY A 1 261 ? 11.736 -4.384 -5.520 1.00 85.69 261 GLY A C 1
ATOM 2110 O O . GLY A 1 261 ? 12.230 -5.404 -5.980 1.00 85.69 261 GLY A O 1
ATOM 2111 N N . VAL A 1 262 ? 12.455 -3.280 -5.287 1.00 86.44 262 VAL A N 1
ATOM 2112 C CA . VAL A 1 262 ? 13.910 -3.204 -5.510 1.00 86.44 262 VAL A CA 1
ATOM 2113 C C . VAL A 1 262 ? 14.632 -4.231 -4.650 1.00 86.44 262 VAL A C 1
ATOM 2115 O O . VAL A 1 262 ? 15.417 -5.015 -5.176 1.00 86.44 262 VAL A O 1
ATOM 2118 N N . ALA A 1 263 ? 14.319 -4.288 -3.355 1.00 84.38 263 ALA A N 1
ATOM 2119 C CA . ALA A 1 263 ? 14.892 -5.289 -2.461 1.00 84.38 263 ALA A CA 1
ATOM 2120 C C . ALA A 1 263 ? 14.533 -6.721 -2.902 1.00 84.38 263 ALA A C 1
ATOM 2122 O O . ALA A 1 263 ? 15.405 -7.578 -2.967 1.00 84.38 263 ALA A O 1
ATOM 2123 N N . ALA A 1 264 ? 13.276 -6.968 -3.273 1.00 85.62 264 ALA A N 1
ATOM 2124 C CA . ALA A 1 264 ? 12.794 -8.255 -3.774 1.00 85.62 264 ALA A CA 1
ATOM 2125 C C . ALA A 1 264 ? 13.524 -8.704 -5.052 1.00 85.62 264 ALA A C 1
ATOM 2127 O O . ALA A 1 264 ? 13.994 -9.835 -5.123 1.00 85.62 264 ALA A O 1
ATOM 2128 N N . GLY A 1 265 ? 13.666 -7.814 -6.039 1.00 82.56 265 GLY A N 1
ATOM 2129 C CA . GLY A 1 265 ? 14.369 -8.097 -7.293 1.00 82.56 265 GLY A CA 1
ATOM 2130 C C . GLY A 1 265 ? 15.872 -8.296 -7.103 1.00 82.56 265 GLY A C 1
ATOM 2131 O O . GLY A 1 265 ? 16.463 -9.137 -7.771 1.00 82.56 265 GLY A O 1
ATOM 2132 N N . LEU A 1 266 ? 16.480 -7.566 -6.165 1.00 83.19 266 LEU A N 1
ATOM 2133 C CA . LEU A 1 266 ? 17.897 -7.708 -5.832 1.00 83.19 266 LEU A CA 1
ATOM 2134 C C . LEU A 1 266 ? 18.186 -9.034 -5.113 1.00 83.19 266 LEU A C 1
ATOM 2136 O O . LEU A 1 266 ? 19.173 -9.696 -5.420 1.00 83.19 266 LEU A O 1
ATOM 2140 N N . LEU A 1 267 ? 17.318 -9.418 -4.174 1.00 83.38 267 LEU A N 1
ATOM 2141 C CA . LEU A 1 267 ? 17.488 -10.581 -3.300 1.00 83.38 267 LEU A CA 1
ATOM 2142 C C . LEU A 1 267 ? 16.877 -11.877 -3.855 1.00 83.38 267 LEU A C 1
ATOM 2144 O O . LEU A 1 267 ? 17.096 -12.943 -3.288 1.00 83.38 267 LEU A O 1
ATOM 2148 N N . GLY A 1 268 ? 16.070 -11.798 -4.916 1.00 77.06 268 GLY A N 1
ATOM 2149 C CA . GLY A 1 268 ? 15.316 -12.937 -5.451 1.00 77.06 268 GLY A CA 1
ATOM 2150 C C . GLY A 1 268 ? 14.151 -13.397 -4.561 1.00 77.06 268 GLY A C 1
ATOM 2151 O O . GLY A 1 268 ? 13.576 -14.456 -4.797 1.00 77.06 268 GLY A O 1
ATOM 2152 N N . ILE A 1 269 ? 13.781 -12.618 -3.539 1.00 79.06 269 ILE A N 1
ATOM 2153 C CA . ILE A 1 269 ? 12.630 -12.903 -2.673 1.00 79.06 269 ILE A CA 1
ATOM 2154 C C . ILE A 1 269 ? 11.367 -12.366 -3.351 1.00 79.06 269 ILE A C 1
ATOM 2156 O O . ILE A 1 269 ? 11.322 -11.209 -3.758 1.00 79.06 269 ILE A O 1
ATOM 2160 N N . GLY A 1 270 ? 10.298 -13.163 -3.430 1.00 74.56 270 GLY A N 1
ATOM 2161 C CA . GLY A 1 270 ? 9.014 -12.694 -3.956 1.00 74.56 270 GLY A CA 1
ATOM 2162 C C . GLY A 1 270 ? 8.476 -11.488 -3.170 1.00 74.56 270 GLY A C 1
ATOM 2163 O O . GLY A 1 270 ? 8.276 -11.564 -1.957 1.00 74.56 270 GLY A O 1
ATOM 2164 N N . GLY A 1 271 ? 8.174 -10.375 -3.853 1.00 72.25 271 GLY A N 1
ATOM 2165 C CA . GLY A 1 271 ? 7.725 -9.120 -3.221 1.00 72.25 271 GLY A CA 1
ATOM 2166 C C . GLY A 1 271 ? 6.452 -9.232 -2.361 1.00 72.25 271 GLY A C 1
ATOM 2167 O O . GLY A 1 271 ? 6.175 -8.348 -1.550 1.00 72.25 271 GLY A O 1
ATOM 2168 N N . GLY A 1 272 ? 5.699 -10.332 -2.481 1.00 74.06 272 GLY A N 1
ATOM 2169 C CA . GLY A 1 272 ? 4.560 -10.657 -1.618 1.00 74.06 272 GLY A CA 1
ATOM 2170 C C . GLY A 1 272 ? 4.924 -10.797 -0.135 1.00 74.06 272 GLY A C 1
ATOM 2171 O O . GLY A 1 272 ? 4.144 -10.368 0.715 1.00 74.06 272 GLY A O 1
ATOM 2172 N N . MET A 1 273 ? 6.131 -11.286 0.182 1.00 75.56 273 MET A N 1
ATOM 2173 C CA . MET A 1 273 ? 6.601 -11.422 1.571 1.00 75.56 273 MET A CA 1
ATOM 2174 C C . MET A 1 273 ? 6.758 -10.070 2.276 1.00 75.56 273 MET A C 1
ATOM 2176 O O . MET A 1 273 ? 6.584 -9.983 3.487 1.00 75.56 273 MET A O 1
ATOM 2180 N N . VAL A 1 274 ? 7.041 -9.003 1.523 1.00 74.69 274 VAL A N 1
ATOM 2181 C CA . VAL A 1 274 ? 7.164 -7.646 2.073 1.00 74.69 274 VAL A CA 1
ATOM 2182 C C . VAL A 1 274 ? 5.803 -6.947 2.131 1.00 74.69 274 VAL A C 1
ATOM 2184 O O . VAL A 1 274 ? 5.505 -6.251 3.100 1.00 74.69 274 VAL A O 1
ATOM 2187 N N . LYS A 1 275 ? 4.936 -7.163 1.131 1.00 77.88 275 LYS A N 1
ATOM 2188 C CA . LYS A 1 275 ? 3.595 -6.552 1.080 1.00 77.88 275 LYS A CA 1
ATOM 2189 C C . LYS A 1 275 ? 2.678 -7.006 2.212 1.00 77.88 275 LYS A C 1
ATOM 2191 O O . LYS A 1 275 ? 1.974 -6.170 2.771 1.00 77.88 275 LYS A O 1
ATOM 2196 N N . GLY A 1 276 ? 2.678 -8.300 2.541 1.00 78.44 276 GLY A N 1
ATOM 2197 C CA . GLY A 1 276 ? 1.751 -8.879 3.521 1.00 78.44 276 GLY A CA 1
ATOM 2198 C C . GLY A 1 276 ? 1.802 -8.183 4.889 1.00 78.44 276 GLY A C 1
ATOM 2199 O O . GLY A 1 276 ? 0.789 -7.638 5.328 1.00 78.44 276 GLY A O 1
ATOM 2200 N N . PRO A 1 277 ? 2.977 -8.107 5.543 1.00 75.94 277 PRO A N 1
ATOM 2201 C CA . PRO A 1 277 ? 3.116 -7.426 6.829 1.00 75.94 277 PRO A CA 1
ATOM 2202 C C . PRO A 1 277 ? 2.772 -5.933 6.783 1.00 75.94 277 PRO A C 1
ATOM 2204 O O . PRO A 1 277 ? 2.241 -5.410 7.760 1.00 75.94 277 PRO A O 1
ATOM 2207 N N . ILE A 1 278 ? 3.061 -5.252 5.666 1.00 77.56 278 ILE A N 1
ATOM 2208 C CA . ILE A 1 278 ? 2.773 -3.821 5.484 1.00 77.56 278 ILE A CA 1
ATOM 2209 C C . ILE A 1 278 ? 1.270 -3.579 5.388 1.00 77.56 278 ILE A C 1
ATOM 2211 O O . ILE A 1 278 ? 0.774 -2.633 5.995 1.00 77.56 278 ILE A O 1
ATOM 2215 N N . MET A 1 279 ? 0.538 -4.432 4.668 1.00 75.88 279 MET A N 1
ATOM 2216 C CA . MET A 1 279 ? -0.921 -4.342 4.608 1.00 75.88 279 MET A CA 1
ATOM 2217 C C . MET A 1 279 ? -1.534 -4.553 5.994 1.00 75.88 279 MET A C 1
ATOM 2219 O O . MET A 1 279 ? -2.303 -3.708 6.425 1.00 75.88 279 MET A O 1
ATOM 2223 N N . LEU A 1 280 ? -1.073 -5.561 6.745 1.00 75.31 280 LEU A N 1
ATOM 2224 C CA . LEU A 1 280 ? -1.519 -5.826 8.124 1.00 75.31 280 LEU A CA 1
ATOM 2225 C C . LEU A 1 280 ? -1.152 -4.735 9.147 1.00 75.31 280 LEU A C 1
ATOM 2227 O O . LEU A 1 280 ? -1.602 -4.773 10.291 1.00 75.31 280 LEU A O 1
ATOM 2231 N N . GLU A 1 281 ? -0.222 -3.838 8.823 1.00 75.00 281 GLU A N 1
ATOM 2232 C CA . GLU A 1 281 ? 0.141 -2.697 9.675 1.00 75.00 281 GLU A CA 1
ATOM 2233 C C . GLU A 1 281 ? -0.595 -1.420 9.251 1.00 75.00 281 GLU A C 1
ATOM 2235 O O . GLU A 1 281 ? -0.861 -0.547 10.076 1.00 75.00 281 GLU A O 1
ATOM 2240 N N . ALA A 1 282 ? -0.946 -1.330 7.970 1.00 70.19 282 ALA A N 1
ATOM 2241 C CA . ALA A 1 282 ? -1.738 -0.258 7.395 1.00 70.19 282 ALA A CA 1
ATOM 2242 C C . ALA A 1 282 ? -3.229 -0.335 7.741 1.00 70.19 282 ALA A C 1
ATOM 2244 O O . ALA A 1 282 ? -3.871 0.719 7.795 1.00 70.19 282 ALA A O 1
ATOM 2245 N N . GLY A 1 283 ? -3.751 -1.546 7.947 1.00 58.28 283 GLY A N 1
ATOM 2246 C CA . GLY A 1 283 ? -5.162 -1.823 8.190 1.00 58.28 283 GLY A CA 1
ATOM 2247 C C . GLY A 1 283 ? -5.428 -3.305 8.361 1.00 58.28 283 GLY A C 1
ATOM 2248 O O . GLY A 1 283 ? -5.153 -4.048 7.393 1.00 58.28 283 GLY A O 1
#

Organism: Phytophthora nicotianae (NCBI:txid4792)

Solvent-accessible surface area (backbone atoms only — not comparable to full-atom values): 16324 Å² total; per-residue (Å²): 106,69,52,33,22,52,50,13,22,57,54,10,44,59,46,43,78,73,52,57,69,68,58,46,51,52,52,42,55,52,52,53,50,51,53,49,52,54,49,53,56,51,49,50,59,49,49,56,50,51,51,53,50,51,51,52,51,51,52,53,63,71,51,55,59,101,81,58,87,68,92,84,75,82,88,60,90,64,71,86,75,54,62,68,59,53,49,53,53,47,52,52,52,50,52,51,52,52,51,54,51,53,52,50,52,53,50,55,61,42,52,75,76,45,81,82,77,85,74,78,71,83,54,94,80,42,81,86,53,72,72,63,78,76,71,69,91,85,69,79,73,69,57,66,58,55,36,53,52,50,41,53,52,50,50,58,61,65,66,48,88,74,60,60,86,64,47,51,64,51,53,51,49,50,50,50,47,51,52,45,50,55,46,61,34,59,95,94,45,80,27,80,72,70,75,62,90,91,36,73,68,50,53,48,66,56,47,54,64,51,49,50,32,52,53,52,51,52,52,51,38,51,52,46,34,56,52,40,50,53,38,60,76,48,65,48,87,77,56,98,49,64,72,79,49,37,69,66,50,51,51,47,54,40,53,54,30,20,54,43,8,23,52,16,30,42,60,73,46,67,48,63,74,60,48,54,62,50,46,67,72,65,60

Radius of gyration: 28.11 Å; Cα contacts (8 Å, |Δi|>4): 151; chains: 1; bounding box: 77×39×85 Å